Protein AF-Q8G9R7-F1 (afdb_monomer)

Mean predicted aligned error: 8.22 Å

InterPro domains:
  IPR003842 Vacuolating cytotoxin, beta-helical domain [PF02691] (1-135)
  IPR003842 Vacuolating cytotoxin, beta-helical domain [PR01656] (8-35)
  IPR003842 Vacuolating cytotoxin, beta-helical domain [PR01656] (46-62)
  IPR003842 Vacuolating cytotoxin, beta-helical domain [PR01656] (88-113)
  IPR003842 Vacuolating cytotoxin, beta-helical domain [PR01656] (138-158)
  IPR003842 Vacuolating cytotoxin, beta-helical domain [PR01656] (170-185)

Foldseek 3Di:
DDDDAADEAEDADAAEAEDDQQDEAADAANYEYEYAYQEYYYNHEYEAHEDPDPPVLADEGEYEYEDLNHNHEYEAQHYEYYDSHQYEYEYADHQHYAHNEYEYELNYEYEYEAAAAVGDDDPPPPDPDDDDDDDDDDDPPPDPPDDDDDDDDHHPSGDYHYNYYHYDYPPDDDVVGGDYYYHYD

Solvent-accessible surface area (backbone atoms only — not comparable to full-atom values): 10292 Å² total; per-residue (Å²): 130,88,78,88,68,66,47,78,46,76,51,75,40,88,60,54,50,74,48,52,68,84,41,73,50,77,30,33,53,46,27,33,42,37,38,32,20,38,27,38,39,37,46,13,46,36,34,32,7,38,66,82,52,94,89,50,41,86,49,66,13,38,18,37,41,34,29,64,58,25,77,41,47,37,36,36,43,27,38,36,30,26,42,79,21,44,6,44,28,36,32,40,34,22,48,36,33,38,34,39,38,36,38,31,20,37,44,8,35,38,38,41,40,48,31,36,71,91,47,77,81,74,90,71,77,78,72,78,85,76,88,74,92,78,92,79,80,84,85,77,79,76,71,75,86,78,82,77,84,69,96,63,64,40,18,92,83,47,44,79,47,72,76,38,80,48,74,46,74,91,78,82,83,56,92,90,56,75,60,54,45,79,46,69,83

Organism: Helicobacter pylori (NCBI:txid210)

pLDDT: mean 86.05, std 19.81, range [32.06, 98.75]

Structure (mmCIF, N/CA/C/O backbone):
data_AF-Q8G9R7-F1
#
_entry.id   AF-Q8G9R7-F1
#
loop_
_atom_site.group_PDB
_atom_site.id
_atom_si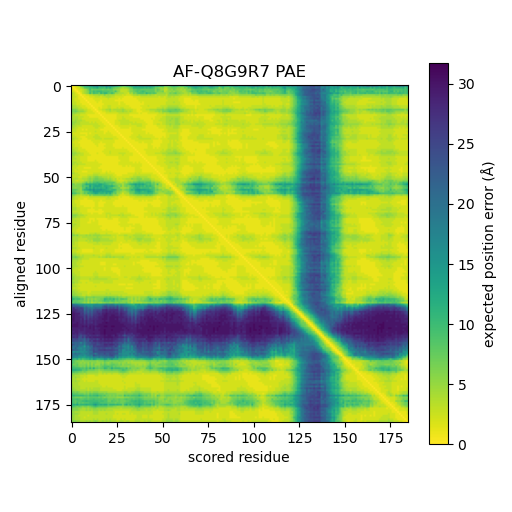te.type_symbol
_atom_site.label_atom_id
_atom_site.label_alt_id
_atom_site.label_comp_id
_atom_site.label_asym_id
_atom_site.label_entity_id
_atom_site.label_seq_id
_atom_site.pdbx_PDB_ins_code
_atom_site.Cartn_x
_atom_site.Cartn_y
_atom_site.Cartn_z
_atom_site.occupancy
_atom_site.B_iso_or_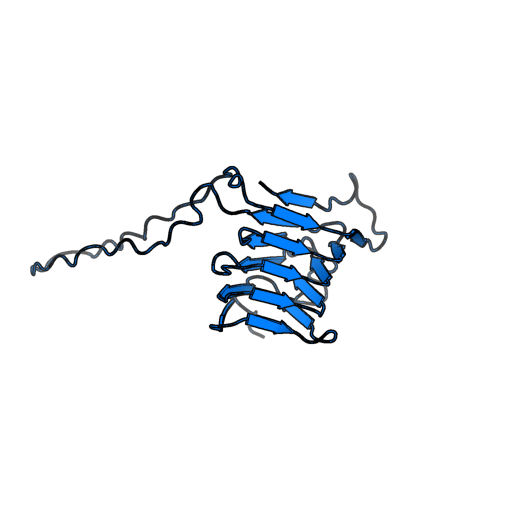equiv
_atom_site.auth_seq_id
_atom_site.auth_comp_id
_atom_site.auth_asym_id
_atom_site.auth_atom_id
_atom_site.pdbx_PDB_model_num
ATOM 1 N N . GLY A 1 1 ? 1.850 19.396 -23.086 1.00 78.75 1 GLY A N 1
ATOM 2 C CA . GLY A 1 1 ? 0.838 19.799 -22.085 1.00 78.75 1 GLY A CA 1
ATOM 3 C C . GLY A 1 1 ? 1.490 20.017 -20.730 1.00 78.75 1 GLY A C 1
ATOM 4 O O . GLY A 1 1 ? 2.654 19.656 -20.580 1.00 78.75 1 GLY A O 1
ATOM 5 N N . ARG A 1 2 ? 0.766 20.602 -19.762 1.00 81.44 2 ARG A N 1
ATOM 6 C CA . ARG A 1 2 ? 1.240 20.736 -18.369 1.00 81.44 2 ARG A CA 1
ATOM 7 C C . ARG A 1 2 ? 1.401 19.346 -17.741 1.00 81.44 2 ARG A C 1
ATOM 9 O O . ARG A 1 2 ? 0.593 18.463 -18.015 1.00 81.44 2 ARG A O 1
ATOM 16 N N . LYS A 1 3 ? 2.457 19.151 -16.951 1.00 84.19 3 LYS A N 1
ATOM 17 C CA . LYS A 1 3 ? 2.689 17.915 -16.191 1.00 84.19 3 LYS A CA 1
ATOM 18 C C . LYS A 1 3 ? 1.819 17.922 -14.934 1.00 84.19 3 LYS A C 1
ATOM 20 O O . LYS A 1 3 ? 1.529 18.995 -14.408 1.00 84.19 3 LYS A O 1
ATOM 25 N N . ALA A 1 4 ? 1.385 16.747 -14.489 1.00 84.19 4 ALA A N 1
ATOM 26 C CA . ALA A 1 4 ? 0.649 16.627 -13.235 1.00 84.19 4 ALA A CA 1
ATOM 27 C C . ALA A 1 4 ? 1.560 16.935 -12.035 1.00 84.19 4 ALA A C 1
ATOM 29 O O . ALA A 1 4 ? 2.758 16.656 -12.077 1.00 84.19 4 ALA A O 1
ATOM 30 N N . SER A 1 5 ? 0.974 17.510 -10.989 1.00 89.06 5 SER A N 1
ATOM 31 C CA . SER A 1 5 ? 1.605 17.757 -9.691 1.00 89.06 5 SER A CA 1
ATOM 32 C C . SER A 1 5 ? 1.131 16.736 -8.653 1.00 89.06 5 SER A C 1
ATOM 34 O O . SER A 1 5 ? 0.274 15.900 -8.943 1.00 89.06 5 SER A O 1
ATOM 36 N N . SER A 1 6 ? 1.652 16.837 -7.430 1.00 93.00 6 SER A N 1
ATOM 37 C CA . SER A 1 6 ? 1.191 16.039 -6.294 1.00 93.00 6 SER A CA 1
ATOM 38 C C . SER A 1 6 ? -0.294 16.255 -5.983 1.00 93.00 6 SER A C 1
ATOM 40 O O . SER A 1 6 ? -0.877 17.299 -6.294 1.00 93.00 6 SER A O 1
ATOM 42 N N . THR A 1 7 ? -0.906 15.247 -5.359 1.00 95.31 7 THR A N 1
ATOM 43 C CA . THR A 1 7 ? -2.306 15.274 -4.928 1.00 95.31 7 THR A CA 1
ATOM 44 C C . THR A 1 7 ? -2.485 14.535 -3.609 1.00 95.31 7 THR A C 1
ATOM 46 O O . THR A 1 7 ? -1.798 13.550 -3.333 1.00 95.31 7 THR A O 1
ATOM 49 N N . VAL A 1 8 ? -3.432 14.999 -2.797 1.00 97.75 8 VAL A N 1
ATOM 50 C CA . VAL A 1 8 ? -3.817 14.360 -1.539 1.00 97.75 8 VAL A CA 1
ATOM 51 C C . VAL A 1 8 ? -5.320 14.122 -1.571 1.00 97.75 8 VAL A C 1
ATOM 53 O O . VAL A 1 8 ? -6.100 15.071 -1.623 1.00 97.75 8 VAL A O 1
ATOM 56 N N . LEU A 1 9 ? -5.726 12.855 -1.521 1.00 98.06 9 LEU A N 1
ATOM 57 C CA . LEU A 1 9 ? -7.119 12.446 -1.378 1.00 98.06 9 LEU A CA 1
ATOM 58 C C . LEU A 1 9 ? -7.343 11.918 0.036 1.00 98.06 9 LEU A C 1
ATOM 60 O O . LEU A 1 9 ? -6.600 11.060 0.506 1.00 98.06 9 LEU A O 1
ATOM 64 N N . THR A 1 10 ? -8.392 12.395 0.697 1.00 98.00 10 THR A N 1
ATOM 65 C CA . THR A 1 10 ? -8.801 11.901 2.014 1.00 98.00 10 THR A CA 1
ATOM 66 C C . THR A 1 10 ? -10.195 11.306 1.914 1.00 98.00 10 THR A C 1
ATOM 68 O O . THR A 1 10 ? -11.136 11.999 1.535 1.00 98.00 10 THR A O 1
ATOM 71 N N . LEU A 1 11 ? -10.322 10.029 2.270 1.00 97.94 11 LEU A N 1
ATOM 72 C CA . LEU A 1 11 ? -11.599 9.341 2.412 1.00 97.94 11 LEU A CA 1
ATOM 73 C C . LEU A 1 11 ? -11.865 9.111 3.897 1.00 97.94 11 LEU A C 1
ATOM 75 O O . LEU A 1 11 ? -11.079 8.456 4.587 1.00 97.94 11 LEU A O 1
ATOM 79 N N . GLN A 1 12 ? -12.977 9.658 4.377 1.00 97.88 12 GLN A N 1
ATOM 80 C CA . GLN A 1 12 ? -13.402 9.527 5.762 1.00 97.88 12 GLN A CA 1
ATOM 81 C C . GLN A 1 12 ? -14.808 8.939 5.819 1.00 97.88 12 GLN A C 1
ATOM 83 O O . GLN A 1 12 ? -15.732 9.460 5.197 1.00 97.88 12 GLN A O 1
ATOM 88 N N . ALA A 1 13 ? -14.959 7.860 6.577 1.00 97.19 13 ALA A N 1
ATOM 89 C CA . ALA A 1 13 ? -16.230 7.190 6.807 1.00 97.19 13 ALA A CA 1
ATOM 90 C C . ALA A 1 13 ? -16.337 6.797 8.282 1.00 97.19 13 ALA A C 1
ATOM 92 O O . ALA A 1 13 ? -15.335 6.475 8.911 1.00 97.19 13 ALA A O 1
ATOM 93 N N . SER A 1 14 ? -17.544 6.808 8.844 1.00 94.50 14 SER A N 1
ATOM 94 C CA . SER A 1 14 ? -17.766 6.416 10.241 1.00 94.50 14 SER A CA 1
ATOM 95 C C . SER A 1 14 ? -17.727 4.905 10.454 1.00 94.50 14 SER A C 1
ATOM 97 O O . SER A 1 14 ? -17.402 4.466 11.548 1.00 94.50 14 SER A O 1
ATOM 99 N N . GLU A 1 15 ? -18.058 4.112 9.433 1.00 95.81 15 GLU A N 1
ATOM 100 C CA . GLU A 1 15 ? -18.143 2.651 9.532 1.00 95.81 15 GLU A CA 1
ATOM 101 C C . GLU A 1 15 ? -16.931 1.976 8.890 1.00 95.81 15 GLU A C 1
ATOM 103 O O . GLU A 1 15 ? -16.030 1.505 9.581 1.00 95.81 15 GLU A O 1
ATOM 108 N N . GLY A 1 16 ? -16.856 1.955 7.563 1.00 97.56 16 GLY A N 1
ATOM 109 C CA . GLY A 1 16 ? -15.745 1.324 6.867 1.00 97.56 16 GLY A CA 1
ATOM 110 C C . GLY A 1 16 ? -15.625 1.764 5.420 1.00 97.56 16 GLY A C 1
ATOM 111 O O . GLY A 1 16 ? -16.573 2.268 4.819 1.00 97.56 16 GLY A O 1
ATOM 112 N N . ILE A 1 17 ? -14.436 1.563 4.864 1.00 98.62 17 ILE A N 1
ATOM 113 C CA . ILE A 1 17 ? -14.124 1.825 3.461 1.00 98.62 17 ILE A CA 1
ATOM 114 C C . ILE A 1 17 ? -13.863 0.480 2.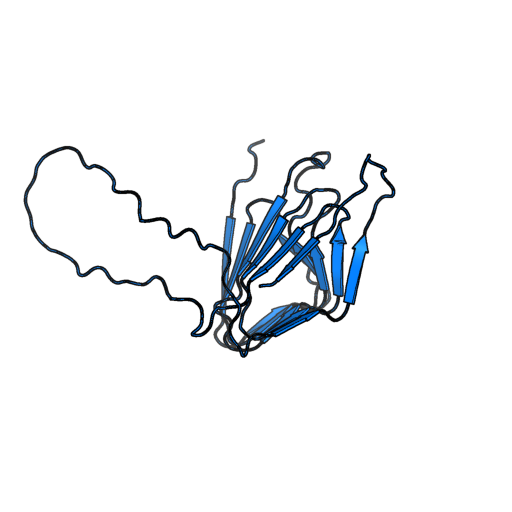794 1.00 98.62 17 ILE A C 1
ATOM 116 O O . ILE A 1 17 ? -12.927 -0.237 3.147 1.00 98.62 17 ILE A O 1
ATOM 120 N N . THR A 1 18 ? -14.702 0.130 1.826 1.00 98.44 18 THR A N 1
ATOM 121 C CA . THR A 1 18 ? -14.668 -1.159 1.129 1.00 98.44 18 THR A CA 1
ATOM 122 C C . THR A 1 18 ? -14.623 -0.955 -0.381 1.00 98.44 18 THR A C 1
ATOM 124 O O . THR A 1 18 ? -15.155 0.031 -0.891 1.00 98.44 18 THR A O 1
ATOM 127 N N . SER A 1 19 ? -13.981 -1.875 -1.102 1.00 98.44 19 SER A N 1
ATOM 128 C CA . SER A 1 19 ? -13.999 -1.898 -2.567 1.00 98.44 19 SER A CA 1
ATOM 129 C C . SER A 1 19 ? -14.527 -3.223 -3.114 1.00 98.44 19 SER A C 1
ATOM 131 O O . SER A 1 19 ? -14.488 -4.261 -2.451 1.00 98.44 19 SER A O 1
ATOM 133 N N . SER A 1 20 ? -15.038 -3.195 -4.345 1.00 98.38 20 SER A N 1
ATOM 134 C CA . SER A 1 20 ? -15.377 -4.408 -5.089 1.00 98.38 20 SER A CA 1
ATOM 135 C C . SER A 1 20 ? -14.110 -5.136 -5.552 1.00 98.38 20 SER A C 1
ATOM 137 O O . SER A 1 20 ? -13.038 -4.547 -5.671 1.00 98.38 20 SER A O 1
ATOM 139 N N . LYS A 1 21 ? -14.226 -6.433 -5.865 1.00 97.50 21 LYS A N 1
ATOM 140 C CA . LYS A 1 21 ? -13.088 -7.254 -6.331 1.00 97.50 21 LYS A CA 1
ATOM 141 C C . LYS A 1 21 ? -12.466 -6.771 -7.647 1.00 97.50 21 LYS A C 1
ATOM 143 O O . LYS A 1 21 ? -11.310 -7.064 -7.910 1.00 97.50 21 LYS A O 1
ATOM 148 N N . ASN A 1 22 ? -13.238 -6.080 -8.481 1.00 96.81 22 ASN A N 1
ATOM 149 C CA . ASN A 1 22 ? -12.802 -5.546 -9.772 1.00 96.81 22 ASN A CA 1
ATOM 150 C C . ASN A 1 22 ? -12.382 -4.069 -9.708 1.00 96.81 22 ASN A C 1
ATOM 152 O O . ASN A 1 22 ? -12.063 -3.496 -10.745 1.00 96.81 22 ASN A O 1
ATOM 156 N N . ALA A 1 23 ? -12.427 -3.439 -8.530 1.00 97.88 23 ALA A N 1
ATOM 157 C CA . ALA A 1 23 ? -11.942 -2.077 -8.379 1.00 97.88 23 ALA A CA 1
ATOM 158 C C . ALA A 1 23 ? -10.416 -2.044 -8.533 1.00 97.88 23 ALA A C 1
ATOM 160 O O . ALA A 1 23 ? -9.714 -2.908 -8.010 1.00 97.88 23 ALA A O 1
ATOM 161 N N . GLU A 1 24 ? -9.898 -1.021 -9.202 1.00 98.25 24 GLU A N 1
ATOM 162 C CA . GLU A 1 24 ? -8.469 -0.730 -9.215 1.00 98.25 24 GLU A CA 1
ATOM 163 C C . GLU A 1 24 ? -8.247 0.664 -8.636 1.00 98.25 24 GLU A C 1
ATOM 165 O O . GLU A 1 24 ? -8.845 1.641 -9.088 1.00 98.25 24 GLU A O 1
ATOM 170 N N . ILE A 1 25 ? -7.387 0.755 -7.626 1.00 98.44 25 ILE A N 1
ATOM 171 C CA . ILE A 1 25 ? -6.963 2.023 -7.034 1.00 98.44 25 ILE A CA 1
ATOM 172 C C . ILE A 1 25 ? -5.508 2.231 -7.434 1.00 98.44 25 ILE A C 1
ATOM 174 O O . ILE A 1 25 ? -4.631 1.572 -6.892 1.00 98.44 25 ILE A O 1
ATOM 178 N N . SER A 1 26 ? -5.250 3.132 -8.381 1.00 97.75 26 SER A N 1
ATOM 179 C CA . SER A 1 26 ? -3.895 3.433 -8.860 1.00 97.75 26 SER A CA 1
ATOM 180 C C . SER A 1 26 ? -3.400 4.776 -8.326 1.00 97.75 26 SER A C 1
ATOM 182 O O . SER A 1 26 ? -3.954 5.824 -8.657 1.00 97.75 26 SER A O 1
ATOM 184 N N . LEU A 1 27 ? -2.329 4.749 -7.535 1.00 97.50 27 LEU A N 1
ATOM 185 C CA . LEU A 1 27 ? -1.586 5.926 -7.103 1.00 97.50 27 LEU A CA 1
ATOM 186 C C . LEU A 1 27 ? -0.373 6.119 -8.019 1.00 97.50 27 LEU A C 1
ATOM 188 O O . LEU A 1 27 ? 0.470 5.230 -8.165 1.00 97.50 27 LEU A O 1
ATOM 192 N N . TYR A 1 28 ? -0.292 7.303 -8.617 1.00 95.56 28 TYR A N 1
ATOM 193 C CA . TYR A 1 28 ? 0.841 7.748 -9.427 1.00 95.56 28 TYR A CA 1
ATOM 194 C C . TYR A 1 28 ? 1.821 8.569 -8.585 1.00 95.56 28 TYR A C 1
ATOM 196 O O . TYR A 1 28 ? 1.615 8.771 -7.387 1.00 95.56 28 TYR A O 1
ATOM 204 N N . ASP A 1 29 ? 2.879 9.056 -9.230 1.00 94.56 29 ASP A N 1
ATOM 205 C CA . ASP A 1 29 ? 3.871 9.907 -8.586 1.00 94.56 29 ASP A CA 1
ATOM 206 C C . ASP A 1 29 ? 3.236 11.133 -7.906 1.00 94.56 29 ASP A C 1
ATOM 208 O O . ASP A 1 29 ? 2.399 11.831 -8.483 1.00 94.56 29 ASP A O 1
ATOM 212 N N . GLY A 1 30 ? 3.617 11.361 -6.649 1.00 93.75 30 GLY A N 1
ATOM 213 C CA . GLY A 1 30 ? 3.127 12.456 -5.817 1.00 93.75 30 GLY A CA 1
ATOM 214 C C . GLY A 1 30 ? 1.720 12.260 -5.241 1.00 93.75 30 GLY A C 1
ATOM 215 O O . GLY A 1 30 ? 1.195 13.197 -4.634 1.00 93.75 30 GLY A O 1
ATOM 216 N N . ALA A 1 31 ? 1.090 11.092 -5.415 1.00 96.62 31 ALA A N 1
ATOM 217 C CA . ALA A 1 31 ? -0.238 10.818 -4.871 1.00 96.62 31 ALA A CA 1
ATOM 218 C C . ALA A 1 31 ? -0.180 10.319 -3.418 1.00 96.62 31 ALA A C 1
ATOM 220 O O . ALA A 1 31 ? 0.564 9.396 -3.081 1.00 96.62 31 ALA A O 1
ATOM 221 N N . THR A 1 32 ? -1.027 10.894 -2.563 1.00 98.31 32 THR A N 1
ATOM 222 C CA . THR A 1 32 ? -1.275 10.422 -1.194 1.00 98.31 32 THR A CA 1
ATOM 223 C C . THR A 1 32 ? -2.755 10.099 -1.005 1.00 98.31 32 THR A C 1
ATOM 225 O O . THR A 1 32 ? -3.611 10.916 -1.345 1.00 98.31 32 THR A O 1
ATOM 228 N N . LEU A 1 33 ? -3.056 8.934 -0.429 1.00 98.50 33 LEU A N 1
ATOM 229 C CA . LEU A 1 33 ? -4.403 8.503 -0.052 1.00 98.50 33 LEU A CA 1
ATOM 230 C C . LEU A 1 33 ? -4.492 8.346 1.469 1.00 98.50 33 LEU A C 1
ATOM 232 O O . LEU A 1 33 ? -3.916 7.418 2.029 1.00 98.50 33 LEU A O 1
ATOM 236 N N . ASN A 1 34 ? -5.239 9.224 2.132 1.00 98.44 34 ASN A N 1
ATOM 237 C CA . ASN A 1 34 ? -5.544 9.113 3.555 1.00 98.44 34 ASN A CA 1
ATOM 238 C C . ASN A 1 34 ? -6.881 8.392 3.746 1.00 98.44 34 ASN A C 1
ATOM 240 O O . ASN A 1 34 ? -7.891 8.794 3.166 1.00 98.44 34 ASN A O 1
ATOM 244 N N . LEU A 1 35 ? -6.898 7.370 4.595 1.00 98.12 35 LEU A N 1
ATOM 245 C CA . LEU A 1 35 ? -8.084 6.603 4.956 1.00 98.12 35 LEU A CA 1
ATOM 246 C C . LEU A 1 35 ? -8.343 6.754 6.458 1.00 98.12 35 LEU A C 1
ATOM 248 O O . LEU A 1 35 ? -7.468 6.482 7.280 1.00 98.12 35 LEU A O 1
ATOM 252 N N . ALA A 1 36 ? -9.553 7.182 6.810 1.00 97.50 36 ALA A N 1
ATOM 253 C CA . ALA A 1 36 ? -10.000 7.325 8.192 1.00 97.50 36 ALA A CA 1
ATOM 254 C C . ALA A 1 36 ? -11.376 6.669 8.355 1.00 97.50 36 ALA A C 1
ATOM 256 O O . ALA A 1 36 ? -12.361 7.140 7.790 1.00 97.50 36 ALA A O 1
ATOM 257 N N . SER A 1 37 ? -11.435 5.549 9.075 1.00 97.94 37 SER A N 1
ATOM 258 C CA . SER A 1 37 ? -12.674 4.795 9.329 1.00 97.94 37 SER A CA 1
ATOM 259 C C . SER A 1 37 ? -12.459 3.720 10.393 1.00 97.94 37 SER A C 1
ATOM 261 O O . SER A 1 37 ? -11.330 3.534 10.843 1.00 97.94 37 SER A O 1
ATOM 263 N N . ASN A 1 38 ? -13.498 2.972 10.781 1.00 97.81 38 ASN A N 1
ATOM 264 C CA . ASN A 1 38 ? -13.284 1.851 11.703 1.00 97.81 38 ASN A CA 1
ATOM 265 C C . ASN A 1 38 ? -12.627 0.653 11.020 1.00 97.81 38 ASN A C 1
ATOM 267 O O . ASN A 1 38 ? -11.966 -0.135 11.683 1.00 97.81 38 ASN A O 1
ATOM 271 N N . SER A 1 39 ? -12.792 0.486 9.709 1.00 97.94 39 SER A N 1
ATOM 272 C CA . SER A 1 39 ? -12.177 -0.623 8.980 1.00 97.94 39 SER A CA 1
ATOM 273 C C . SER A 1 39 ? -11.951 -0.290 7.514 1.00 97.94 39 SER A C 1
ATOM 275 O O . SER A 1 39 ? -12.745 0.409 6.885 1.00 97.94 39 SER A O 1
ATOM 277 N N . VAL A 1 40 ? -10.879 -0.836 6.947 1.00 98.75 40 VAL A N 1
ATOM 278 C CA . VAL A 1 40 ? -10.586 -0.735 5.516 1.00 98.75 40 VAL A CA 1
ATOM 279 C C . VAL A 1 40 ? -10.488 -2.136 4.933 1.00 98.75 40 VAL A C 1
ATOM 281 O O . VAL A 1 40 ? -9.739 -2.972 5.434 1.00 98.75 40 VAL A O 1
ATOM 284 N N . LYS A 1 41 ? -11.226 -2.396 3.853 1.00 98.69 41 LYS A N 1
ATOM 285 C CA . LYS A 1 41 ? -11.202 -3.671 3.132 1.00 98.69 41 LYS A CA 1
ATOM 286 C C . LYS A 1 41 ? -11.196 -3.447 1.625 1.00 98.69 41 LYS A C 1
ATOM 288 O O . LYS A 1 41 ? -12.241 -3.342 0.987 1.00 98.69 41 LYS A O 1
ATOM 293 N N . LEU A 1 42 ? -10.003 -3.383 1.047 1.00 98.69 42 LEU A N 1
ATOM 294 C CA . LEU A 1 42 ? -9.817 -3.170 -0.383 1.00 98.69 42 LEU A CA 1
ATOM 295 C C . LEU A 1 42 ? -9.679 -4.526 -1.077 1.00 98.69 42 LEU A C 1
ATOM 297 O O . LEU A 1 42 ? -8.648 -5.187 -0.978 1.00 98.69 42 LEU A O 1
ATOM 301 N N . MET A 1 43 ? -10.756 -4.963 -1.733 1.00 98.62 43 MET A N 1
ATOM 302 C CA . MET A 1 43 ? -10.861 -6.291 -2.347 1.00 98.62 43 MET A CA 1
ATOM 303 C C . MET A 1 43 ? -10.236 -6.372 -3.738 1.00 98.62 43 MET A C 1
ATOM 305 O O . MET A 1 43 ? -9.856 -7.458 -4.174 1.00 98.62 43 MET A O 1
ATOM 309 N N . GLY A 1 44 ? -10.193 -5.249 -4.446 1.00 98.38 44 GLY A N 1
ATOM 310 C CA . GLY A 1 44 ? -9.550 -5.132 -5.748 1.00 98.38 44 GLY A CA 1
ATOM 311 C C . GLY A 1 44 ? -8.045 -4.874 -5.659 1.00 98.38 44 GLY A C 1
ATOM 312 O O . GLY A 1 44 ? -7.465 -4.949 -4.574 1.00 98.38 44 GLY A O 1
ATOM 313 N N . ASN A 1 45 ? -7.418 -4.572 -6.798 1.00 98.56 45 ASN A N 1
ATOM 314 C CA . ASN A 1 45 ? -5.988 -4.275 -6.832 1.00 98.56 45 ASN A CA 1
ATOM 315 C C . ASN A 1 45 ? -5.721 -2.835 -6.382 1.00 98.56 45 ASN A C 1
ATOM 317 O O . ASN A 1 45 ? -6.350 -1.885 -6.858 1.00 98.56 45 ASN A O 1
ATOM 321 N N . VAL A 1 46 ? -4.761 -2.672 -5.481 1.00 98.75 46 VAL A N 1
ATOM 322 C CA . VAL A 1 46 ? -4.209 -1.374 -5.107 1.00 98.75 46 VAL A CA 1
ATOM 323 C C . VAL A 1 46 ? -2.824 -1.266 -5.721 1.00 98.75 46 VAL A C 1
ATOM 325 O O . VAL A 1 46 ? -1.930 -2.026 -5.371 1.00 98.75 46 VAL A O 1
ATOM 328 N N . TRP A 1 47 ? -2.639 -0.318 -6.630 1.00 98.56 47 TRP A N 1
ATOM 329 C CA . TRP A 1 47 ? -1.377 -0.079 -7.313 1.00 98.56 47 TRP A CA 1
ATOM 330 C C . TRP A 1 47 ? -0.705 1.173 -6.767 1.00 98.56 47 TRP A C 1
ATOM 332 O O . TRP A 1 47 ? -1.252 2.271 -6.853 1.00 98.56 47 TRP A O 1
ATOM 342 N N . MET A 1 48 ? 0.505 1.028 -6.242 1.00 98.31 48 MET A N 1
ATOM 343 C CA . MET A 1 48 ? 1.318 2.129 -5.738 1.00 98.31 48 MET A CA 1
ATOM 344 C C . MET A 1 48 ? 2.508 2.394 -6.660 1.00 98.31 48 MET A C 1
ATOM 346 O O . MET A 1 48 ? 3.271 1.488 -6.988 1.00 98.31 48 MET A O 1
ATOM 350 N N . GLY A 1 49 ? 2.673 3.646 -7.081 1.00 95.44 49 GLY A N 1
ATOM 351 C CA . GLY A 1 49 ? 3.801 4.085 -7.900 1.00 95.44 49 GLY A CA 1
ATOM 352 C C . GLY A 1 49 ? 3.722 3.634 -9.360 1.00 95.44 49 GLY A C 1
ATOM 353 O O . GLY A 1 49 ? 4.731 3.240 -9.946 1.00 95.44 49 GLY A O 1
ATOM 354 N N . ARG A 1 50 ? 2.519 3.652 -9.948 1.00 94.31 50 ARG A N 1
ATOM 355 C CA . ARG A 1 50 ? 2.302 3.238 -11.342 1.00 94.31 50 ARG A CA 1
ATOM 356 C C . ARG A 1 50 ? 3.004 4.176 -12.332 1.00 94.31 50 ARG A C 1
ATOM 358 O O . ARG A 1 50 ? 3.134 5.377 -12.080 1.00 94.31 50 ARG A O 1
ATOM 365 N N . LEU A 1 51 ? 3.425 3.649 -13.483 1.00 92.19 51 LEU A N 1
ATOM 366 C CA . LEU A 1 51 ? 4.074 4.431 -14.532 1.00 92.19 51 LEU A CA 1
ATOM 367 C C . LEU A 1 51 ? 3.125 5.505 -15.076 1.00 92.19 51 LEU A C 1
ATOM 369 O O . LEU A 1 51 ? 2.104 5.209 -15.692 1.00 92.19 51 LEU A O 1
ATOM 373 N N . GLN A 1 52 ? 3.474 6.772 -14.860 1.00 88.94 52 GLN A N 1
ATOM 374 C CA . GLN A 1 52 ? 2.614 7.896 -15.234 1.00 88.94 52 GLN A CA 1
ATOM 375 C C . GLN A 1 52 ? 2.710 8.270 -16.717 1.00 88.94 52 GLN A C 1
ATOM 377 O O . GLN A 1 52 ? 1.724 8.688 -17.322 1.00 88.94 52 GLN A O 1
ATOM 382 N N . TYR A 1 53 ? 3.901 8.146 -17.303 1.00 87.19 53 TYR A N 1
ATOM 383 C CA . TYR A 1 53 ? 4.157 8.503 -18.694 1.00 87.19 53 TYR A CA 1
ATOM 384 C C . TYR A 1 53 ? 4.897 7.371 -19.394 1.00 87.19 53 TYR A C 1
ATOM 386 O O . TYR A 1 53 ? 5.874 6.833 -18.871 1.00 87.19 53 TYR A O 1
ATOM 394 N N . VAL A 1 54 ? 4.460 7.054 -20.611 1.00 85.06 54 VAL A N 1
ATOM 395 C CA . VAL A 1 54 ? 5.134 6.084 -21.478 1.00 85.06 54 VAL A CA 1
ATOM 396 C C . VAL A 1 54 ? 6.599 6.493 -21.662 1.00 85.06 54 VAL A C 1
ATOM 398 O O . VAL A 1 54 ? 6.891 7.655 -21.945 1.00 85.06 54 VAL A O 1
ATOM 401 N N . GLY A 1 55 ? 7.520 5.546 -21.473 1.00 82.38 55 GLY A N 1
ATOM 402 C CA . GLY A 1 55 ? 8.962 5.770 -21.621 1.00 82.38 55 GLY A CA 1
ATOM 403 C C . GLY A 1 55 ? 9.669 6.377 -20.403 1.00 82.38 55 GLY A C 1
ATOM 404 O O . GLY A 1 55 ? 10.894 6.463 -20.407 1.00 82.38 55 GLY A O 1
ATOM 405 N N . ALA A 1 56 ? 8.952 6.763 -19.340 1.00 82.56 56 ALA A N 1
ATOM 406 C CA . ALA A 1 56 ? 9.541 7.360 -18.135 1.00 82.56 56 ALA A CA 1
ATOM 407 C C . ALA A 1 56 ? 10.006 6.318 -17.093 1.00 82.56 56 ALA A C 1
ATOM 409 O O . ALA A 1 56 ? 9.878 6.535 -15.892 1.00 82.56 56 ALA A O 1
ATOM 410 N N . TYR A 1 57 ? 10.562 5.190 -17.542 1.00 81.25 57 TYR A N 1
ATOM 411 C CA . TYR A 1 57 ? 10.947 4.043 -16.701 1.00 81.25 57 TYR A CA 1
ATOM 412 C C . TYR A 1 57 ? 12.011 4.368 -15.638 1.00 81.25 57 TYR A C 1
ATOM 414 O O . TYR A 1 57 ? 12.114 3.705 -14.611 1.00 81.25 57 TYR A O 1
ATOM 422 N N . LEU A 1 58 ? 12.807 5.414 -15.873 1.00 76.38 58 LEU A N 1
ATOM 423 C CA . LEU A 1 58 ? 13.856 5.859 -14.953 1.00 76.38 58 LEU A CA 1
ATOM 424 C C . LEU A 1 58 ? 13.353 6.823 -13.873 1.00 76.38 58 LEU A C 1
ATOM 426 O O . LEU A 1 58 ? 14.099 7.125 -12.944 1.00 76.38 58 LEU A O 1
ATOM 430 N N . ALA A 1 59 ? 12.123 7.331 -13.989 1.00 76.19 59 ALA A N 1
ATOM 431 C CA . ALA A 1 59 ? 11.575 8.237 -12.993 1.00 76.19 59 ALA A CA 1
ATOM 432 C C . ALA A 1 59 ? 11.144 7.436 -11.751 1.00 76.19 59 ALA A C 1
ATOM 434 O O . ALA A 1 59 ? 10.296 6.542 -11.875 1.00 76.19 59 ALA A O 1
ATOM 435 N N . PRO A 1 60 ? 11.697 7.722 -10.558 1.00 75.44 60 PRO A N 1
ATOM 436 C CA . PRO A 1 60 ? 11.139 7.176 -9.332 1.00 75.44 60 PRO A CA 1
ATOM 437 C C . PRO A 1 60 ? 9.715 7.713 -9.167 1.00 75.44 60 PRO A C 1
ATOM 439 O O . PRO A 1 60 ? 9.446 8.876 -9.458 1.00 75.44 60 PRO A O 1
ATOM 442 N N . SER A 1 61 ? 8.801 6.847 -8.736 1.00 90.25 61 SER A N 1
ATOM 443 C CA . SER A 1 61 ? 7.413 7.215 -8.467 1.00 90.25 61 SER A CA 1
ATOM 444 C C . SER A 1 61 ? 7.135 7.049 -6.984 1.00 90.25 61 SER A C 1
ATOM 446 O O . SER A 1 61 ? 7.237 5.938 -6.457 1.00 90.25 61 SER A O 1
ATOM 448 N N . TYR A 1 62 ? 6.807 8.151 -6.317 1.00 94.50 62 TYR A N 1
ATOM 449 C CA . TYR A 1 62 ? 6.511 8.165 -4.892 1.00 94.50 62 TYR A CA 1
ATOM 450 C C . TYR A 1 62 ? 5.008 8.159 -4.666 1.00 94.50 62 TYR A C 1
ATOM 452 O O . TYR A 1 62 ? 4.277 8.952 -5.259 1.00 94.50 62 TYR A O 1
ATOM 460 N N . SER A 1 63 ? 4.537 7.280 -3.787 1.00 97.00 63 SER A N 1
ATOM 461 C CA . SER A 1 63 ? 3.127 7.248 -3.404 1.00 97.00 63 SER A CA 1
ATOM 462 C C . SER A 1 63 ? 2.961 6.822 -1.958 1.00 97.00 63 SER A C 1
ATOM 464 O O . SER A 1 63 ? 3.735 6.009 -1.448 1.00 97.00 63 SER A O 1
ATOM 466 N N . THR A 1 64 ? 1.931 7.363 -1.314 1.00 98.38 64 THR A N 1
ATOM 467 C CA . THR A 1 64 ? 1.674 7.116 0.104 1.00 98.38 64 THR A CA 1
ATOM 468 C C . THR A 1 64 ? 0.233 6.691 0.318 1.00 98.38 64 THR A C 1
ATOM 470 O O . THR A 1 64 ? -0.693 7.378 -0.111 1.00 98.38 64 THR A O 1
ATOM 473 N N . ILE A 1 65 ? 0.029 5.592 1.038 1.00 98.69 65 ILE A N 1
ATOM 474 C CA . ILE A 1 65 ? -1.266 5.273 1.638 1.00 98.69 65 ILE A CA 1
ATOM 475 C C . ILE A 1 65 ? -1.132 5.456 3.143 1.00 98.69 65 ILE A C 1
ATOM 477 O O . ILE A 1 65 ? -0.282 4.854 3.792 1.00 98.69 65 ILE A O 1
ATOM 481 N N . ASN A 1 66 ? -1.976 6.306 3.706 1.00 98.25 66 ASN A N 1
ATOM 482 C CA . ASN A 1 66 ? -1.994 6.589 5.125 1.00 98.25 66 ASN A CA 1
ATOM 483 C C . ASN A 1 66 ? -3.275 6.036 5.743 1.00 98.25 66 ASN A C 1
ATOM 485 O O . ASN A 1 66 ? -4.372 6.525 5.484 1.00 98.25 66 ASN A O 1
ATOM 489 N N . THR A 1 67 ? -3.112 5.017 6.574 1.00 97.94 67 THR A N 1
ATOM 490 C CA . THR A 1 67 ? -4.180 4.356 7.328 1.00 97.94 67 THR A CA 1
ATOM 491 C C . THR A 1 67 ? -4.052 4.584 8.830 1.00 97.94 67 THR A C 1
ATOM 493 O O . THR A 1 67 ? -4.723 3.914 9.606 1.00 97.94 67 THR A O 1
ATOM 496 N N . SER A 1 68 ? -3.237 5.552 9.264 1.00 95.38 68 SER A N 1
ATOM 497 C CA . SER A 1 68 ? -2.985 5.822 10.688 1.00 95.38 68 SER A CA 1
ATOM 498 C C . SER A 1 68 ? -4.240 6.163 11.492 1.00 95.38 68 SER A C 1
ATOM 500 O O . SER A 1 68 ? -4.261 6.007 12.708 1.00 95.38 68 SER A O 1
ATOM 502 N N . LYS A 1 69 ? -5.295 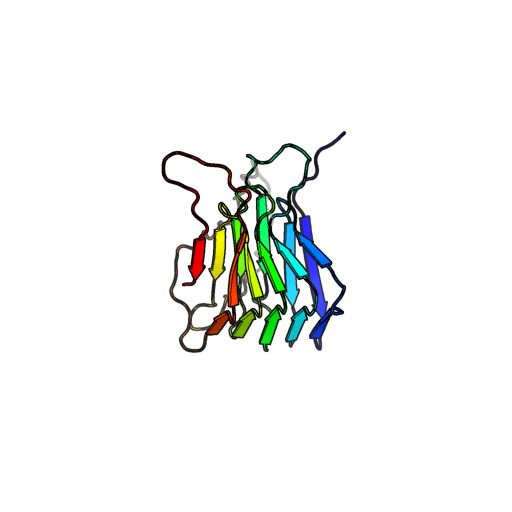6.630 10.813 1.00 95.94 69 LYS A N 1
ATOM 503 C CA . LYS A 1 69 ? -6.600 6.959 11.399 1.00 95.94 69 LYS A CA 1
ATOM 504 C C . LYS A 1 69 ? -7.627 5.830 11.267 1.00 95.94 69 LYS A C 1
ATOM 506 O O . LYS A 1 69 ? -8.815 6.070 11.480 1.00 95.94 69 LYS A O 1
ATOM 511 N N . VAL A 1 70 ? -7.204 4.627 10.881 1.00 96.62 70 VAL A N 1
ATOM 512 C CA . VAL A 1 70 ? -8.056 3.436 10.904 1.00 96.62 70 VAL A CA 1
ATOM 513 C C . VAL A 1 70 ? -7.961 2.804 12.284 1.00 96.62 70 VAL A C 1
ATOM 515 O O . VAL A 1 70 ? -6.874 2.444 12.725 1.00 96.62 70 VAL A O 1
ATOM 518 N N . THR A 1 71 ? -9.091 2.712 12.983 1.00 95.06 71 THR A N 1
ATOM 519 C CA . THR A 1 71 ? -9.116 2.256 14.384 1.00 95.06 71 THR A CA 1
ATOM 520 C C . THR A 1 71 ? -9.186 0.737 14.520 1.00 95.06 71 THR A C 1
ATOM 522 O O . THR A 1 71 ? -8.684 0.186 15.497 1.00 95.06 71 THR A O 1
ATOM 525 N N . GLY A 1 72 ? -9.805 0.057 13.555 1.00 95.19 72 GLY A N 1
ATOM 526 C CA . GLY A 1 72 ? -9.832 -1.398 13.457 1.00 95.19 72 GLY A CA 1
ATOM 527 C C . GLY A 1 72 ? -8.778 -1.920 12.489 1.00 95.19 72 GLY A C 1
ATOM 528 O O . GLY A 1 72 ? -7.613 -1.537 12.547 1.00 95.19 72 GLY A O 1
ATOM 529 N N . GLU A 1 73 ? -9.181 -2.835 11.611 1.00 96.56 73 GLU A N 1
ATOM 530 C CA . GLU A 1 73 ? -8.253 -3.538 10.726 1.00 96.56 73 GLU A CA 1
ATOM 531 C C . GLU A 1 73 ? -8.206 -2.944 9.321 1.00 96.56 73 GLU A C 1
ATOM 533 O O . GLU A 1 73 ? -9.218 -2.517 8.751 1.00 96.56 73 GLU A O 1
ATOM 538 N N . VAL A 1 74 ? -7.014 -3.004 8.736 1.00 98.62 74 VAL A N 1
ATOM 539 C CA . VAL A 1 74 ? -6.765 -2.700 7.332 1.00 98.62 74 VAL A CA 1
ATOM 540 C C . VAL A 1 74 ? -6.493 -4.003 6.595 1.00 98.62 74 VAL A C 1
ATOM 542 O O . VAL A 1 74 ? -5.610 -4.768 6.972 1.00 98.62 74 VAL A O 1
ATOM 545 N N . ASN A 1 75 ? -7.247 -4.247 5.529 1.00 98.75 75 ASN A N 1
ATOM 546 C CA . ASN A 1 75 ? -7.150 -5.443 4.708 1.00 98.75 75 ASN A CA 1
ATOM 547 C C . ASN A 1 75 ? -6.988 -5.052 3.235 1.00 98.75 75 ASN A C 1
ATOM 549 O O . ASN A 1 75 ? -7.935 -4.582 2.601 1.00 98.75 75 ASN A O 1
ATOM 553 N N . PHE A 1 76 ? -5.800 -5.285 2.686 1.00 98.75 76 PHE A N 1
ATOM 554 C CA . PHE A 1 76 ? -5.535 -5.240 1.253 1.00 98.75 76 PHE A CA 1
ATOM 555 C C . PHE A 1 76 ? -5.605 -6.659 0.700 1.00 98.75 76 PHE A C 1
ATOM 557 O O . PHE A 1 76 ? -4.837 -7.524 1.111 1.00 98.75 76 PHE A O 1
ATOM 564 N N . ASN A 1 77 ? -6.506 -6.923 -0.241 1.00 98.69 77 ASN A N 1
ATOM 565 C CA . ASN A 1 77 ? -6.559 -8.229 -0.893 1.00 98.69 77 ASN A CA 1
ATOM 566 C C . ASN A 1 77 ? -5.369 -8.418 -1.848 1.00 98.69 77 ASN A C 1
ATOM 568 O O . ASN A 1 77 ? -4.715 -9.462 -1.833 1.00 98.69 77 ASN A O 1
ATOM 572 N N . HIS A 1 78 ? -5.062 -7.389 -2.641 1.00 98.75 78 HIS A N 1
ATOM 573 C CA . HIS A 1 78 ? -3.952 -7.384 -3.590 1.00 98.75 78 HIS A CA 1
ATOM 574 C C . HIS A 1 78 ? -3.308 -5.996 -3.631 1.00 98.75 78 HIS A C 1
ATOM 576 O O . HIS A 1 78 ? -3.996 -4.994 -3.828 1.00 98.75 78 HIS A O 1
ATOM 582 N N . LEU A 1 79 ? -1.999 -5.950 -3.403 1.00 98.69 79 LEU A N 1
ATOM 583 C CA . LEU A 1 79 ? -1.168 -4.757 -3.464 1.00 98.69 79 LEU A CA 1
ATOM 584 C C . LEU A 1 79 ? -0.074 -4.962 -4.518 1.00 98.69 79 LEU A C 1
ATOM 586 O O . LEU A 1 79 ? 0.703 -5.909 -4.432 1.00 98.69 79 LEU A O 1
ATOM 590 N N . SER A 1 80 ? -0.000 -4.071 -5.499 1.00 98.62 80 SER A N 1
ATOM 591 C CA . SER A 1 80 ? 1.073 -4.004 -6.491 1.00 98.62 80 SER A CA 1
ATOM 592 C C . SER A 1 80 ? 1.910 -2.748 -6.265 1.00 98.62 80 SER A C 1
ATOM 594 O O . SER A 1 80 ? 1.359 -1.663 -6.075 1.00 98.62 80 SER A O 1
ATOM 596 N N . VAL A 1 81 ? 3.237 -2.866 -6.304 1.00 98.31 81 VAL A N 1
ATOM 597 C CA . VAL A 1 81 ? 4.148 -1.723 -6.152 1.00 98.31 81 VAL A CA 1
ATOM 598 C C . VAL A 1 81 ? 5.113 -1.646 -7.325 1.00 98.31 81 VAL A C 1
ATOM 600 O O . VAL A 1 81 ? 5.898 -2.562 -7.568 1.00 98.31 81 VAL A O 1
ATOM 603 N N . GLY A 1 82 ? 5.092 -0.501 -8.002 1.00 96.38 82 GLY A N 1
ATOM 604 C CA . GLY A 1 82 ? 5.884 -0.233 -9.194 1.00 96.38 82 GLY A CA 1
ATOM 605 C C . GLY A 1 82 ? 5.296 -0.832 -10.465 1.00 96.38 82 GLY A C 1
ATOM 606 O O . GLY A 1 82 ? 4.485 -1.754 -10.445 1.00 96.38 82 GLY A O 1
ATOM 607 N N . ASP A 1 83 ? 5.686 -0.244 -11.586 1.00 93.88 83 ASP A N 1
ATOM 608 C CA . ASP A 1 83 ? 5.299 -0.653 -12.933 1.00 93.88 83 ASP A CA 1
ATOM 609 C C . ASP A 1 83 ? 6.408 -0.210 -13.888 1.00 93.88 83 ASP A C 1
ATOM 611 O O . ASP A 1 83 ? 6.479 0.957 -14.270 1.00 93.88 83 ASP A O 1
ATOM 615 N N . HIS A 1 84 ? 7.344 -1.111 -14.198 1.00 92.94 84 HIS A N 1
ATOM 616 C CA . HIS A 1 84 ? 8.504 -0.812 -15.049 1.00 92.94 84 HIS A CA 1
ATOM 617 C C . HIS A 1 84 ? 9.360 0.381 -14.572 1.00 92.94 84 HIS A C 1
ATOM 619 O O . HIS A 1 84 ? 10.096 0.975 -15.356 1.00 92.94 84 HIS A O 1
ATOM 625 N N . ASN A 1 85 ? 9.278 0.751 -13.292 1.00 91.62 85 ASN A N 1
ATOM 626 C CA . ASN A 1 85 ? 9.950 1.918 -12.723 1.00 91.62 85 ASN A CA 1
ATOM 627 C C . ASN A 1 85 ? 10.527 1.638 -11.326 1.00 91.62 85 ASN A C 1
ATOM 629 O O . ASN A 1 85 ? 10.244 0.627 -10.680 1.00 91.62 85 ASN A O 1
ATOM 633 N N . ALA A 1 86 ? 11.362 2.548 -10.830 1.00 92.12 86 ALA A N 1
ATOM 634 C CA . ALA A 1 86 ? 11.945 2.461 -9.490 1.00 92.12 86 ALA A CA 1
ATOM 635 C C . ALA A 1 86 ? 11.011 3.062 -8.421 1.00 92.12 86 ALA A C 1
ATOM 637 O O . ALA A 1 86 ? 11.412 3.954 -7.673 1.00 92.12 86 ALA A O 1
ATOM 638 N N . ALA A 1 87 ? 9.747 2.626 -8.386 1.00 95.50 87 ALA A N 1
ATOM 639 C CA . ALA A 1 87 ? 8.755 3.144 -7.445 1.00 95.50 87 ALA A CA 1
ATOM 640 C C . ALA A 1 87 ? 9.197 2.985 -5.985 1.00 95.50 87 ALA A C 1
ATOM 642 O O . ALA A 1 87 ? 9.774 1.967 -5.611 1.00 95.50 87 ALA A O 1
ATOM 643 N N . GLN A 1 88 ? 8.899 3.989 -5.164 1.00 96.50 88 GLN A N 1
ATOM 644 C CA . GLN A 1 88 ? 9.127 3.984 -3.722 1.00 96.50 88 GLN A CA 1
ATOM 645 C C . GLN A 1 88 ? 7.804 4.315 -3.035 1.00 96.50 88 GLN A C 1
ATOM 647 O O . GLN A 1 88 ? 7.366 5.465 -2.987 1.00 96.50 88 GLN A O 1
ATOM 652 N N . ALA A 1 89 ? 7.136 3.277 -2.552 1.00 97.31 89 ALA A N 1
ATOM 653 C CA . ALA A 1 89 ? 5.838 3.369 -1.909 1.00 97.31 89 ALA A CA 1
ATOM 654 C C . ALA A 1 89 ? 5.973 3.389 -0.384 1.00 97.31 89 ALA A C 1
ATOM 656 O O . ALA A 1 89 ? 6.827 2.710 0.187 1.00 97.31 89 ALA A O 1
ATOM 657 N N . GLY A 1 90 ? 5.095 4.141 0.275 1.00 97.88 90 GLY A N 1
ATOM 658 C CA . GLY A 1 90 ? 4.989 4.195 1.729 1.00 97.88 90 GLY A CA 1
ATOM 659 C C . GLY A 1 90 ? 3.585 3.851 2.215 1.00 97.88 90 GLY A C 1
ATOM 660 O O . GLY A 1 90 ? 2.606 4.427 1.743 1.00 97.88 90 GLY A O 1
ATOM 661 N N . ILE A 1 91 ? 3.474 2.956 3.192 1.00 98.19 91 ILE A N 1
ATOM 662 C CA . ILE A 1 91 ? 2.238 2.742 3.944 1.00 98.19 91 ILE A CA 1
ATOM 663 C C . ILE A 1 91 ? 2.473 3.197 5.377 1.00 98.19 91 ILE A C 1
ATOM 665 O O . ILE A 1 91 ? 3.266 2.599 6.095 1.00 98.19 91 ILE A O 1
ATOM 669 N N . ILE A 1 92 ? 1.766 4.243 5.799 1.00 97.12 92 ILE A N 1
ATOM 670 C CA . ILE A 1 92 ? 1.659 4.588 7.220 1.00 97.12 92 ILE A CA 1
ATOM 671 C C . ILE A 1 92 ? 0.504 3.744 7.759 1.00 97.12 92 ILE A C 1
ATOM 673 O O . ILE A 1 92 ? -0.665 3.977 7.429 1.00 97.12 92 ILE A O 1
ATOM 677 N N . ALA A 1 93 ? 0.850 2.682 8.473 1.00 96.00 93 ALA A N 1
ATOM 678 C CA . ALA A 1 93 ? -0.057 1.603 8.815 1.00 96.00 93 ALA A CA 1
ATOM 679 C C . ALA A 1 93 ? -0.888 1.933 10.061 1.00 96.00 93 ALA A C 1
ATOM 681 O O . ALA A 1 93 ? -0.481 2.716 10.913 1.00 96.00 93 ALA A O 1
ATOM 682 N N . SER A 1 94 ? -2.058 1.313 10.185 1.00 94.25 94 SER A N 1
ATOM 683 C CA . SER A 1 94 ? -2.728 1.190 11.485 1.00 94.25 94 SER A CA 1
ATOM 684 C C . SER A 1 94 ? -2.095 0.056 12.300 1.00 94.25 94 SER A C 1
ATOM 686 O O . SER A 1 94 ? -1.238 -0.675 11.799 1.00 94.25 94 SER A O 1
ATOM 688 N N . ASN A 1 95 ? -2.561 -0.145 13.536 1.00 93.31 95 ASN A N 1
ATOM 689 C CA . ASN A 1 95 ? -2.067 -1.212 14.411 1.00 93.31 95 ASN A CA 1
ATOM 690 C C . ASN A 1 95 ? -2.150 -2.607 13.768 1.00 93.31 95 ASN A C 1
ATOM 692 O O . ASN A 1 95 ? -1.326 -3.462 14.075 1.00 93.31 95 ASN A O 1
ATOM 696 N N . LYS A 1 96 ? -3.137 -2.861 12.898 1.00 96.69 96 LYS A N 1
ATOM 697 C CA . LYS A 1 96 ? -3.364 -4.181 12.295 1.00 96.69 96 LYS A CA 1
ATOM 698 C C . LYS A 1 96 ? -3.554 -4.068 10.794 1.00 96.69 96 LYS A C 1
ATOM 700 O O . LYS A 1 96 ? -4.625 -3.690 10.316 1.00 96.69 96 LYS A O 1
ATOM 705 N N . THR A 1 97 ? -2.519 -4.449 10.056 1.00 98.00 97 THR A N 1
ATOM 706 C CA . THR A 1 97 ? -2.524 -4.424 8.594 1.00 98.00 97 THR A CA 1
ATOM 707 C C . THR A 1 97 ? -2.322 -5.823 8.035 1.00 98.00 97 THR A C 1
ATOM 709 O O . THR A 1 97 ? -1.361 -6.510 8.365 1.00 98.00 97 THR A O 1
ATOM 712 N N . HIS A 1 98 ? -3.225 -6.231 7.153 1.00 98.69 98 HIS A N 1
ATOM 713 C CA . HIS A 1 98 ? -3.199 -7.504 6.451 1.00 98.69 98 HIS A CA 1
ATOM 714 C C . HIS A 1 98 ? -3.109 -7.251 4.950 1.00 98.69 98 HIS A C 1
ATOM 716 O O . HIS A 1 98 ? -3.896 -6.487 4.388 1.00 98.69 98 HIS A O 1
ATOM 722 N N . ILE A 1 99 ? -2.163 -7.909 4.293 1.00 98.75 99 ILE A N 1
ATOM 723 C CA . ILE A 1 99 ? -1.944 -7.854 2.852 1.00 98.75 99 ILE A CA 1
ATOM 724 C C . ILE A 1 99 ? -1.991 -9.287 2.332 1.00 98.75 99 ILE A C 1
ATOM 726 O O . ILE A 1 99 ? -1.174 -10.121 2.715 1.00 98.75 99 ILE A O 1
ATOM 730 N N . GLY A 1 100 ? -2.965 -9.574 1.470 1.00 98.75 100 GLY A N 1
ATOM 731 C CA . GLY A 1 100 ? -3.138 -10.864 0.809 1.00 98.75 100 GLY A CA 1
ATOM 732 C C . GLY A 1 100 ? -1.950 -11.182 -0.089 1.00 98.75 100 GLY A C 1
ATOM 733 O O . GLY A 1 100 ? -1.015 -11.867 0.317 1.00 98.75 100 GLY A O 1
ATOM 734 N N . THR A 1 101 ? -1.988 -10.680 -1.321 1.00 98.75 101 THR A N 1
ATOM 735 C CA . THR A 1 101 ? -0.853 -10.773 -2.249 1.00 98.75 101 THR A CA 1
ATOM 736 C C . THR A 1 101 ? -0.164 -9.423 -2.380 1.00 98.75 101 THR A C 1
ATOM 738 O O . THR A 1 101 ? -0.826 -8.423 -2.652 1.00 98.75 101 THR A O 1
ATOM 741 N N . LEU A 1 102 ? 1.155 -9.406 -2.203 1.00 98.75 102 LEU A N 1
ATOM 742 C CA . LEU A 1 102 ? 2.036 -8.282 -2.488 1.00 98.75 102 LEU A CA 1
ATOM 743 C C . LEU A 1 102 ? 2.908 -8.616 -3.701 1.00 98.75 102 LEU A C 1
ATOM 745 O O . LEU A 1 102 ? 3.753 -9.506 -3.619 1.00 98.75 102 LEU A O 1
ATOM 749 N N . ASP A 1 103 ? 2.732 -7.875 -4.790 1.00 98.62 103 ASP A N 1
ATOM 750 C CA . ASP A 1 103 ? 3.565 -7.962 -5.988 1.00 98.62 103 ASP A CA 1
ATOM 751 C C . ASP A 1 103 ? 4.487 -6.742 -6.068 1.00 98.62 103 ASP A C 1
ATOM 753 O O . ASP A 1 103 ? 4.027 -5.612 -6.236 1.00 98.62 103 ASP A O 1
ATOM 757 N N . LEU A 1 104 ? 5.798 -6.959 -5.962 1.00 98.31 104 LEU A N 1
ATOM 758 C CA . LEU A 1 104 ? 6.797 -5.907 -6.145 1.00 98.31 104 LEU A CA 1
ATOM 759 C C . LEU A 1 104 ? 7.379 -5.957 -7.555 1.00 98.31 104 LEU A C 1
ATOM 761 O O . LEU A 1 104 ? 7.739 -7.021 -8.052 1.00 98.31 104 LEU A O 1
ATOM 765 N N . TRP A 1 105 ? 7.561 -4.805 -8.189 1.00 97.62 105 TRP A N 1
ATOM 766 C CA . TRP A 1 105 ? 8.440 -4.715 -9.349 1.00 97.62 105 TRP A CA 1
ATOM 767 C C . TRP A 1 105 ? 9.903 -4.938 -8.942 1.00 97.62 105 TRP A C 1
ATOM 769 O O . TRP A 1 105 ? 10.312 -4.583 -7.837 1.00 97.62 105 TRP A O 1
ATOM 779 N N . GLN A 1 106 ? 10.722 -5.476 -9.846 1.00 95.75 106 GLN A N 1
ATOM 780 C CA . GLN A 1 106 ? 12.126 -5.817 -9.590 1.00 95.75 106 GLN A CA 1
ATOM 781 C C . GLN A 1 106 ? 12.972 -4.669 -9.008 1.00 95.75 106 GLN A C 1
ATOM 783 O O . GLN A 1 106 ? 13.951 -4.925 -8.312 1.00 95.75 106 GLN A O 1
ATOM 788 N N . SER A 1 107 ? 12.604 -3.407 -9.260 1.00 94.25 107 SER A N 1
ATOM 789 C CA . SER A 1 107 ? 13.258 -2.206 -8.712 1.00 94.25 107 SER A CA 1
ATOM 790 C C . SER A 1 107 ? 12.404 -1.404 -7.726 1.00 94.25 107 SER A C 1
ATOM 792 O O . SER A 1 107 ? 12.762 -0.268 -7.412 1.00 94.25 107 SER A O 1
ATOM 794 N N . ALA A 1 108 ? 11.267 -1.940 -7.282 1.00 96.00 108 ALA A N 1
ATOM 795 C CA . ALA A 1 108 ? 10.361 -1.243 -6.381 1.00 96.00 108 ALA A CA 1
ATOM 796 C C . ALA A 1 108 ? 10.760 -1.395 -4.909 1.00 96.00 108 ALA A C 1
ATOM 798 O O . ALA A 1 108 ? 11.209 -2.453 -4.462 1.00 96.00 108 ALA A O 1
ATOM 799 N N . GLY A 1 109 ? 10.537 -0.328 -4.148 1.00 97.25 109 GLY A N 1
ATOM 800 C CA . GLY A 1 109 ? 10.601 -0.312 -2.695 1.00 97.25 109 GLY A CA 1
ATOM 801 C C . GLY A 1 109 ? 9.221 -0.094 -2.081 1.00 97.25 109 GLY A C 1
ATOM 802 O O . GLY A 1 109 ? 8.465 0.757 -2.547 1.00 97.25 109 GLY A O 1
ATOM 803 N N . LEU A 1 110 ? 8.911 -0.830 -1.016 1.00 98.12 110 LEU A N 1
ATOM 804 C CA . LEU A 1 110 ? 7.774 -0.581 -0.136 1.00 98.12 110 LEU A CA 1
ATOM 805 C C . LEU A 1 110 ? 8.274 -0.400 1.299 1.00 98.12 110 LEU A C 1
ATOM 807 O O . LEU A 1 110 ? 8.972 -1.264 1.826 1.00 98.12 110 LEU A O 1
ATOM 811 N N . ASN A 1 111 ? 7.898 0.704 1.936 1.00 97.81 111 ASN A N 1
ATOM 812 C CA . ASN A 1 111 ? 8.139 0.945 3.353 1.00 97.81 111 ASN A CA 1
ATOM 813 C C . ASN A 1 111 ? 6.808 0.954 4.108 1.00 97.81 111 ASN A C 1
ATOM 815 O O . ASN A 1 111 ? 5.964 1.812 3.851 1.00 97.81 111 ASN A O 1
ATOM 819 N N . ILE A 1 112 ? 6.615 0.012 5.024 1.00 97.06 112 ILE A N 1
ATOM 820 C CA . ILE A 1 112 ? 5.441 -0.054 5.894 1.00 97.06 112 ILE A CA 1
ATOM 821 C C . ILE A 1 112 ? 5.872 0.427 7.273 1.00 97.06 112 ILE A C 1
ATOM 823 O O . ILE A 1 112 ? 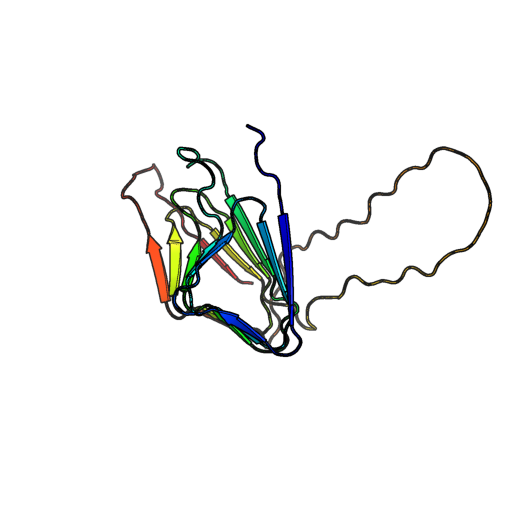6.755 -0.154 7.888 1.00 97.06 112 ILE A O 1
ATOM 827 N N . ILE A 1 113 ? 5.269 1.506 7.749 1.00 95.50 113 ILE A N 1
ATOM 828 C CA . ILE A 1 113 ? 5.577 2.089 9.050 1.00 95.50 113 ILE A CA 1
ATOM 829 C C . ILE A 1 113 ? 4.422 1.743 9.976 1.00 95.50 113 ILE A C 1
ATOM 831 O O . ILE A 1 113 ? 3.330 2.281 9.806 1.00 95.50 113 ILE A O 1
ATOM 835 N N . ALA A 1 114 ? 4.660 0.858 10.935 1.00 93.56 114 ALA A N 1
ATOM 836 C CA . ALA A 1 114 ? 3.752 0.588 12.038 1.00 93.56 114 ALA A CA 1
ATOM 837 C C . ALA A 1 114 ? 3.771 1.745 13.058 1.00 93.56 114 ALA A C 1
ATOM 839 O O . ALA A 1 114 ? 4.783 2.448 13.174 1.00 93.56 114 ALA A O 1
ATOM 840 N N . PRO A 1 115 ? 2.670 1.976 13.795 1.00 92.31 115 PRO A N 1
ATOM 841 C CA . PRO A 1 115 ? 2.619 3.017 14.817 1.00 92.31 115 PRO A CA 1
ATOM 842 C C . PRO A 1 115 ? 3.608 2.747 15.957 1.00 92.31 115 PRO A C 1
ATOM 844 O O . PRO A 1 115 ? 3.849 1.585 16.279 1.00 92.31 115 PRO A O 1
ATOM 847 N N . PRO A 1 116 ? 4.155 3.790 16.604 1.00 91.25 116 PRO A N 1
ATOM 848 C CA . PRO A 1 116 ? 4.955 3.622 17.813 1.00 91.25 116 PRO A CA 1
ATOM 849 C C . PRO A 1 116 ? 4.080 3.192 19.001 1.00 91.25 116 PRO A C 1
ATOM 851 O O . PRO A 1 116 ? 2.846 3.245 18.950 1.00 91.25 116 PRO A O 1
ATOM 854 N N . GLU A 1 117 ? 4.722 2.813 20.106 1.00 86.38 117 GLU A N 1
ATOM 855 C CA . GLU A 1 117 ? 4.030 2.608 21.382 1.00 86.38 117 GLU A CA 1
ATOM 856 C C . GLU A 1 117 ? 3.274 3.893 21.780 1.00 86.38 117 GLU A C 1
ATOM 858 O O . GLU A 1 117 ? 3.866 4.968 21.853 1.00 86.38 117 GLU A O 1
ATOM 863 N N . GLY A 1 118 ? 1.962 3.791 22.014 1.00 83.25 118 GLY A N 1
ATOM 864 C CA . GLY A 1 118 ? 1.090 4.946 22.284 1.00 83.25 118 GLY A CA 1
ATOM 865 C C . 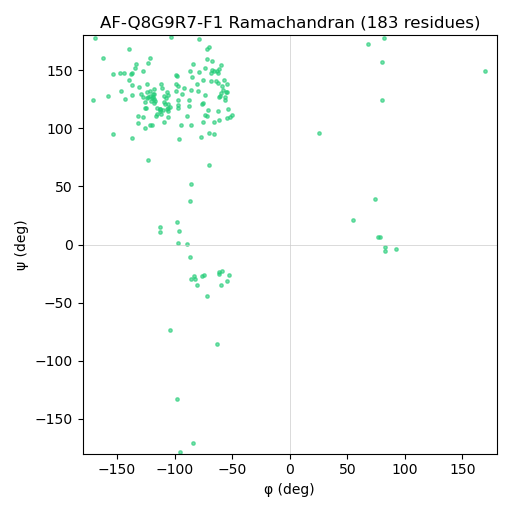GLY A 1 118 ? 0.397 5.550 21.053 1.00 83.25 118 GLY A C 1
ATOM 866 O O . GLY A 1 118 ? -0.456 6.422 21.212 1.00 83.25 118 GLY A O 1
ATOM 867 N N . GLY A 1 119 ? 0.682 5.048 19.846 1.00 83.94 119 GLY A N 1
ATOM 868 C CA . GLY A 1 119 ? 0.057 5.493 18.597 1.00 83.94 119 GLY A CA 1
ATOM 869 C C . GLY A 1 119 ? 0.686 6.759 18.006 1.00 83.94 119 GLY A C 1
ATOM 870 O O . GLY A 1 119 ? 1.613 7.344 18.560 1.00 83.94 119 GLY A O 1
ATOM 871 N N . TYR A 1 120 ? 0.197 7.189 16.841 1.00 84.44 120 TY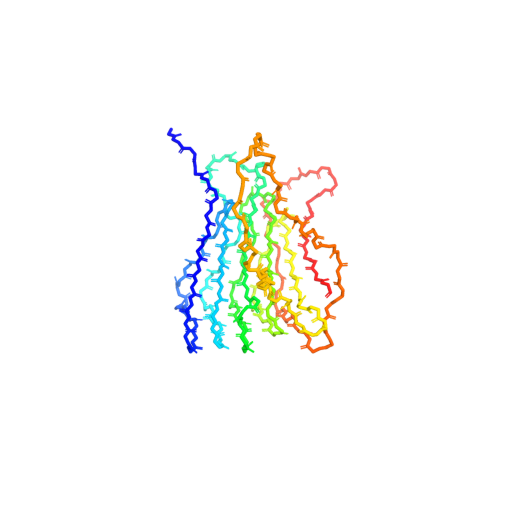R A N 1
ATOM 872 C CA . TYR A 1 120 ? 0.679 8.424 16.216 1.00 84.44 120 TYR A CA 1
ATOM 873 C C . TYR A 1 120 ? 0.158 9.651 16.966 1.00 84.44 120 TYR A C 1
ATOM 875 O O . TYR A 1 120 ? -1.051 9.804 17.149 1.00 84.44 120 TYR A O 1
ATOM 883 N N . GLU A 1 121 ? 1.051 10.566 17.339 1.00 70.56 121 GLU A N 1
ATOM 884 C CA . GLU A 1 121 ? 0.643 11.837 17.935 1.00 70.56 121 GLU A CA 1
ATOM 885 C C . GLU A 1 121 ? -0.220 12.645 16.951 1.00 70.56 121 GLU A C 1
ATOM 887 O O . GLU A 1 121 ? 0.181 12.922 15.813 1.00 70.56 121 GLU A O 1
ATOM 892 N N . SER A 1 122 ? -1.408 13.085 17.381 1.00 56.66 122 SER A N 1
ATOM 893 C CA . SER A 1 122 ? -2.153 14.078 16.611 1.00 56.66 122 SER A CA 1
ATOM 894 C C . SER A 1 122 ? -1.433 15.418 16.727 1.00 56.66 122 SER A C 1
ATOM 896 O O . SER A 1 122 ? -1.373 16.003 17.810 1.00 56.66 122 SER A O 1
ATOM 898 N N . LYS A 1 123 ? -0.921 15.949 15.613 1.00 52.81 123 LYS A N 1
ATOM 899 C CA . LYS A 1 123 ? -0.447 17.337 15.536 1.00 52.81 123 LYS A CA 1
ATOM 900 C C . LYS A 1 123 ? -1.627 18.321 15.590 1.00 52.81 123 LYS A C 1
ATOM 902 O O . LYS A 1 123 ? -1.917 19.008 14.620 1.00 52.81 123 LYS A O 1
ATOM 907 N N . THR A 1 124 ? -2.287 18.404 16.735 1.00 42.94 124 THR A N 1
ATOM 908 C CA . THR A 1 124 ? -3.052 19.573 17.178 1.00 42.94 124 THR A CA 1
ATOM 909 C C . THR A 1 124 ? -2.474 19.982 18.521 1.00 42.94 124 THR A C 1
ATOM 911 O O . THR A 1 124 ? -3.052 19.753 19.576 1.00 42.94 124 THR A O 1
ATOM 914 N N . LYS A 1 125 ? -1.272 20.569 18.485 1.00 36.81 125 LYS A N 1
ATOM 915 C CA . LYS A 1 125 ? -0.909 21.539 19.514 1.00 36.81 125 LYS A CA 1
ATOM 916 C C . LYS A 1 125 ? -1.639 22.819 19.139 1.00 36.81 125 LYS A C 1
ATOM 918 O O . LYS A 1 125 ? -1.143 23.591 18.319 1.00 36.81 125 LYS A O 1
ATOM 923 N N . ASP A 1 126 ? -2.832 22.999 19.695 1.00 39.34 126 ASP A N 1
ATOM 924 C CA . ASP A 1 126 ? -3.458 24.312 19.759 1.00 39.34 126 ASP A CA 1
ATOM 925 C C . ASP A 1 126 ? -2.434 25.262 20.379 1.00 39.34 126 ASP A C 1
ATOM 927 O O . ASP A 1 126 ? -2.054 25.136 21.543 1.00 39.34 126 ASP A O 1
ATOM 931 N N . THR A 1 127 ? -1.908 26.175 19.572 1.00 35.62 127 THR A N 1
ATOM 932 C CA . THR A 1 127 ? -1.146 27.293 20.119 1.00 35.62 127 THR A CA 1
ATOM 933 C C . THR A 1 127 ? -2.193 28.243 20.697 1.00 35.62 127 THR A C 1
ATOM 935 O O . THR A 1 127 ? -3.084 28.643 19.942 1.00 35.62 127 THR A O 1
ATOM 938 N N . PRO A 1 128 ? -2.169 28.600 21.995 1.00 44.09 128 PRO A N 1
ATOM 939 C CA . PRO A 1 128 ? -3.127 29.563 22.508 1.00 44.09 128 PRO A CA 1
ATOM 940 C C . PRO A 1 128 ? -2.943 30.879 21.750 1.00 44.09 128 PRO A C 1
ATOM 942 O O . PRO A 1 128 ? -1.829 31.392 21.640 1.00 44.09 128 PRO A O 1
ATOM 945 N N . SER A 1 129 ? -4.042 31.401 21.208 1.00 43.28 129 SER A N 1
ATOM 946 C CA . SER A 1 129 ? -4.118 32.722 20.591 1.00 43.28 129 SER A CA 1
ATOM 947 C C . SER A 1 129 ? -3.533 33.769 21.541 1.00 43.28 129 SER A C 1
ATOM 949 O O . SER A 1 129 ? -4.099 34.042 22.600 1.00 43.28 129 SER A O 1
ATOM 951 N N . GLN A 1 130 ? -2.389 34.349 21.176 1.00 35.78 130 GLN A N 1
ATOM 952 C CA . GLN A 1 130 ? -1.834 35.491 21.887 1.00 35.78 130 GLN A CA 1
ATOM 953 C C . GLN A 1 130 ? -2.267 36.761 21.154 1.00 35.78 130 GLN A C 1
ATOM 955 O O . GLN A 1 130 ? -1.617 37.239 20.226 1.00 35.78 130 GLN A O 1
ATOM 960 N N . ASN A 1 131 ? -3.411 37.294 21.580 1.00 39.50 131 ASN A N 1
ATOM 961 C CA . ASN A 1 131 ? -3.766 38.687 21.356 1.00 39.50 131 ASN A CA 1
ATOM 962 C C . ASN A 1 131 ? -2.635 39.582 21.885 1.00 39.50 131 ASN A C 1
ATOM 964 O O . ASN A 1 131 ? -2.408 39.629 23.094 1.00 39.50 131 ASN A O 1
ATOM 968 N N . ASN A 1 132 ? -1.976 40.335 21.003 1.00 32.06 132 ASN A N 1
ATOM 969 C CA . ASN A 1 132 ? -1.517 41.679 21.345 1.00 32.06 132 ASN A CA 1
ATOM 970 C C . ASN A 1 132 ? -1.303 42.541 20.084 1.00 32.06 132 ASN A C 1
ATOM 972 O O . ASN A 1 132 ? -0.599 42.112 19.170 1.00 32.06 132 ASN A O 1
ATOM 976 N N . PRO A 1 133 ? -1.884 43.753 20.012 1.00 42.78 133 PRO A N 1
ATOM 977 C CA . PRO A 1 133 ? -1.725 44.645 18.872 1.00 42.78 133 PRO A CA 1
ATOM 978 C C . PRO A 1 133 ? -0.479 45.525 19.045 1.00 42.78 133 PRO A C 1
ATOM 980 O O . PRO A 1 133 ? -0.384 46.251 20.034 1.00 42.78 133 PRO A O 1
ATOM 983 N N . LYS A 1 134 ? 0.447 45.506 18.073 1.00 32.16 134 LYS A N 1
ATOM 984 C CA . LYS A 1 134 ? 1.320 46.645 17.715 1.00 32.16 134 LYS A CA 1
ATOM 985 C C . LYS A 1 134 ? 2.107 46.372 16.421 1.00 32.16 134 LYS A C 1
ATOM 987 O O . LYS A 1 134 ? 2.806 45.371 16.315 1.00 32.16 134 LYS A O 1
ATOM 992 N N . ASN A 1 135 ? 1.954 47.288 15.461 1.00 43.31 135 ASN A N 1
ATOM 993 C CA . ASN A 1 135 ? 2.743 47.428 14.232 1.00 43.31 135 ASN A CA 1
ATOM 994 C C . ASN A 1 135 ? 4.234 47.623 14.545 1.00 43.31 135 ASN A C 1
ATOM 996 O O . ASN A 1 135 ? 4.555 48.474 15.369 1.00 43.31 135 ASN A O 1
ATOM 1000 N N . ASP A 1 136 ? 5.118 46.887 13.867 1.00 42.75 136 ASP A N 1
ATOM 1001 C CA . ASP A 1 136 ? 6.042 47.416 12.846 1.00 42.75 136 ASP A CA 1
ATOM 1002 C C . ASP A 1 136 ? 7.101 46.368 12.443 1.00 42.75 136 ASP A C 1
ATOM 1004 O O . ASP A 1 136 ? 7.553 45.570 13.259 1.00 42.75 136 ASP A O 1
ATOM 1008 N N . THR A 1 137 ? 7.538 46.448 11.180 1.00 38.00 137 THR A N 1
ATOM 1009 C CA . THR A 1 137 ? 8.694 45.780 10.535 1.00 38.00 137 THR A CA 1
ATOM 1010 C C . THR A 1 137 ? 8.560 44.315 10.069 1.00 38.00 137 THR A C 1
ATOM 1012 O O . THR A 1 137 ? 8.214 43.407 10.812 1.00 38.00 137 THR A O 1
ATOM 1015 N N . GLN A 1 138 ? 8.843 44.136 8.768 1.00 39.06 138 GLN A N 1
ATOM 1016 C CA . GLN A 1 138 ? 9.282 42.930 8.046 1.00 39.06 138 GLN A CA 1
ATOM 1017 C C . GLN A 1 138 ? 8.897 41.574 8.679 1.00 39.06 138 GLN A C 1
ATOM 1019 O O . GLN A 1 138 ? 9.596 41.034 9.532 1.00 39.06 138 GLN A O 1
ATOM 1024 N N . LYS A 1 139 ? 7.787 40.987 8.208 1.00 32.69 139 LYS A N 1
ATOM 1025 C CA . LYS A 1 139 ? 7.319 39.653 8.612 1.00 32.69 139 LYS A CA 1
ATOM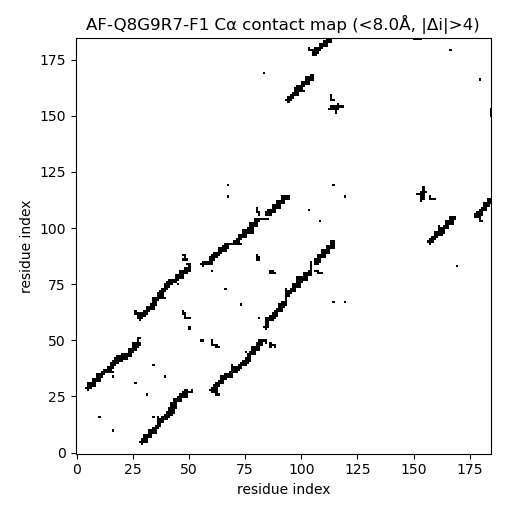 1026 C C . LYS A 1 139 ? 8.317 38.583 8.154 1.00 32.69 139 LYS A C 1
ATOM 1028 O O . LYS A 1 139 ? 8.238 38.103 7.026 1.00 32.69 139 LYS A O 1
ATOM 1033 N N . THR A 1 140 ? 9.236 38.186 9.029 1.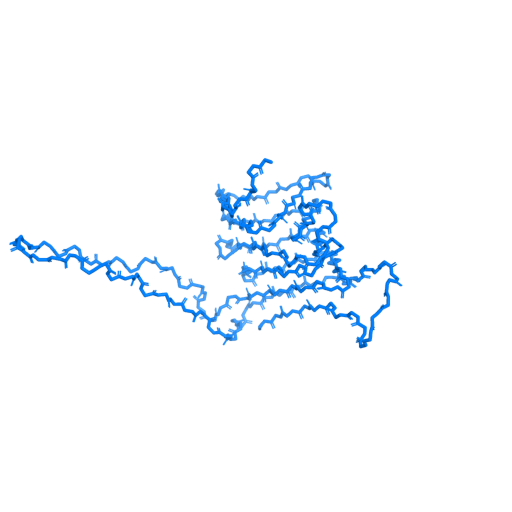00 35.84 140 THR A N 1
ATOM 1034 C CA . THR A 1 140 ? 9.966 36.924 8.882 1.00 35.84 140 THR A CA 1
ATOM 1035 C C . THR A 1 140 ? 8.948 35.800 9.037 1.00 35.84 140 THR A C 1
ATOM 1037 O O . THR A 1 140 ? 8.437 35.554 10.129 1.00 35.84 140 THR A O 1
ATOM 1040 N N . GLU A 1 141 ? 8.578 35.164 7.928 1.00 37.59 141 GLU A N 1
ATOM 1041 C CA . GLU A 1 141 ? 7.706 33.996 7.946 1.00 37.59 141 GLU A CA 1
ATOM 1042 C C . GLU A 1 141 ? 8.493 32.835 8.556 1.00 37.59 141 GLU A C 1
ATOM 1044 O O . GLU A 1 141 ? 9.324 32.201 7.906 1.00 37.59 141 GLU A O 1
ATOM 1049 N N . ILE A 1 142 ? 8.300 32.621 9.859 1.00 38.44 142 ILE A N 1
ATOM 1050 C CA . ILE A 1 142 ? 8.846 31.463 10.562 1.00 38.44 142 ILE A CA 1
ATOM 1051 C C . ILE A 1 142 ? 8.214 30.243 9.895 1.00 38.44 142 ILE A C 1
ATOM 1053 O O . ILE A 1 142 ? 7.011 30.013 10.036 1.00 38.44 142 ILE A O 1
ATOM 1057 N N . GLN A 1 143 ? 8.996 29.497 9.113 1.00 34.12 143 GLN A N 1
ATOM 1058 C CA . GLN A 1 143 ? 8.505 28.250 8.543 1.00 34.12 143 GLN A CA 1
ATOM 1059 C C . GLN A 1 143 ? 8.094 27.331 9.701 1.00 34.12 143 GLN A C 1
ATOM 1061 O O . GLN A 1 143 ? 8.817 27.262 10.702 1.00 34.12 143 GLN A O 1
ATOM 1066 N N . PRO A 1 144 ? 6.940 26.648 9.609 1.00 42.44 144 PRO A N 1
ATOM 1067 C CA . PRO A 1 144 ? 6.516 25.733 10.657 1.00 42.44 144 PRO A CA 1
ATOM 1068 C C . PRO A 1 144 ? 7.625 24.708 10.908 1.00 42.44 144 PRO A C 1
ATOM 1070 O O . PRO A 1 144 ? 8.230 24.210 9.958 1.00 42.44 144 PRO A O 1
ATOM 1073 N N . THR A 1 145 ? 7.900 24.390 12.176 1.00 39.19 145 THR A N 1
ATOM 1074 C CA . THR A 1 145 ? 8.881 23.361 12.537 1.00 39.19 145 THR A CA 1
ATOM 1075 C C . THR A 1 145 ? 8.522 22.053 11.829 1.00 39.19 145 THR A C 1
ATOM 1077 O O . THR A 1 145 ? 7.526 21.404 12.158 1.00 39.19 145 THR A O 1
ATOM 1080 N N . GLN A 1 146 ? 9.321 21.670 10.833 1.00 40.12 146 GLN A N 1
ATOM 1081 C CA . GLN A 1 146 ? 9.184 20.384 10.166 1.00 40.12 146 GLN A CA 1
ATOM 1082 C C . GLN A 1 146 ? 9.738 19.307 11.099 1.00 40.12 146 GLN A C 1
ATOM 1084 O O . GLN A 1 146 ? 10.946 19.196 11.288 1.00 40.12 146 GLN A O 1
ATOM 1089 N N . VAL A 1 147 ? 8.849 18.528 11.716 1.00 50.22 147 VAL A N 1
ATOM 1090 C CA . VAL A 1 147 ? 9.251 17.286 12.389 1.00 50.22 147 VAL A CA 1
ATOM 1091 C C . VAL A 1 147 ? 9.607 16.291 11.288 1.00 50.22 147 VAL A C 1
ATOM 1093 O O . VAL A 1 147 ? 8.728 15.897 10.521 1.00 50.22 147 VAL A O 1
ATOM 1096 N N . ILE A 1 148 ? 10.892 15.962 11.175 1.00 52.16 148 ILE A N 1
ATOM 1097 C CA . ILE A 1 148 ? 11.388 14.877 10.330 1.00 52.16 148 ILE A CA 1
ATOM 1098 C C . ILE A 1 148 ? 11.366 13.626 11.203 1.00 52.16 148 ILE A C 1
ATOM 1100 O O . ILE A 1 148 ? 12.137 13.535 12.159 1.00 52.16 148 ILE A O 1
ATOM 1104 N N . ASP A 1 149 ? 10.476 12.687 10.898 1.00 63.50 149 ASP A N 1
ATOM 1105 C CA . ASP A 1 149 ? 10.400 11.430 11.636 1.00 63.50 149 ASP A CA 1
ATOM 1106 C C . ASP A 1 149 ? 11.601 10.553 11.239 1.00 63.50 149 ASP A C 1
ATOM 1108 O O . ASP A 1 149 ? 11.726 10.110 10.096 1.00 63.50 149 ASP A O 1
ATOM 1112 N N . GLY A 1 150 ? 12.531 10.353 12.177 1.00 70.00 150 GLY A N 1
ATOM 1113 C CA . GLY A 1 150 ? 13.587 9.347 12.052 1.00 70.00 150 GLY A CA 1
ATOM 1114 C C . GLY A 1 150 ? 13.022 7.927 12.207 1.00 70.00 150 GLY A C 1
ATOM 1115 O O . GLY A 1 150 ? 11.876 7.771 12.627 1.00 70.00 150 GLY A O 1
ATOM 1116 N N . PRO A 1 151 ? 13.796 6.872 11.895 1.00 79.25 151 PRO A N 1
ATOM 1117 C CA . PRO A 1 151 ? 13.347 5.504 12.136 1.00 79.25 151 PRO A CA 1
ATOM 1118 C C . PRO A 1 151 ? 13.055 5.298 13.630 1.00 79.25 151 PRO A C 1
ATOM 1120 O O . PRO A 1 151 ? 13.878 5.631 14.483 1.00 79.25 151 PRO A O 1
ATOM 1123 N N . PHE A 1 152 ? 11.888 4.739 13.939 1.00 87.62 152 PHE A N 1
ATOM 1124 C CA . PHE A 1 152 ? 11.439 4.418 15.293 1.00 87.62 152 PHE A CA 1
ATOM 1125 C C . PHE A 1 152 ? 10.866 3.000 15.325 1.00 87.62 152 PHE A C 1
ATOM 1127 O O . PHE A 1 152 ? 10.406 2.504 14.299 1.00 87.62 152 PHE A O 1
ATOM 1134 N N . ALA A 1 153 ? 10.880 2.354 16.490 1.00 88.44 153 ALA A N 1
ATOM 1135 C CA . ALA A 1 153 ? 10.350 1.000 16.650 1.00 88.44 153 ALA A CA 1
ATOM 1136 C C . ALA A 1 153 ? 8.812 0.986 16.673 1.00 88.44 153 ALA A C 1
ATOM 1138 O O . ALA A 1 153 ? 8.197 1.862 17.288 1.00 88.44 153 ALA A O 1
ATOM 1139 N N . GLY A 1 154 ? 8.204 -0.023 16.045 1.00 88.62 154 GLY A N 1
ATOM 1140 C CA . GLY A 1 154 ? 6.768 -0.278 16.169 1.00 88.62 154 GLY A CA 1
ATOM 1141 C C . GLY A 1 154 ? 6.346 -0.582 17.615 1.00 88.62 154 GLY A C 1
ATOM 1142 O O . GLY A 1 154 ? 7.128 -1.090 18.421 1.00 88.62 154 GLY A O 1
ATOM 1143 N N . GLY A 1 155 ? 5.100 -0.250 17.957 1.00 90.25 155 GLY A N 1
ATOM 1144 C CA . GLY A 1 155 ? 4.490 -0.582 19.244 1.00 90.25 155 GLY A CA 1
ATOM 1145 C C . GLY A 1 155 ? 4.270 -2.088 19.408 1.00 90.25 155 GLY A C 1
ATOM 1146 O O . GLY A 1 155 ? 4.176 -2.828 18.425 1.00 90.25 155 GLY A O 1
ATOM 1147 N N . LYS A 1 156 ? 4.149 -2.553 20.654 1.00 87.75 156 LYS A N 1
ATOM 1148 C CA . LYS A 1 156 ? 4.100 -3.993 20.982 1.00 87.75 156 LYS A CA 1
ATOM 1149 C C . LYS A 1 156 ? 2.944 -4.744 20.322 1.00 87.75 156 LYS A C 1
ATOM 1151 O O . LYS A 1 156 ? 3.108 -5.899 19.947 1.00 87.75 156 LYS A O 1
ATOM 1156 N N . ASP A 1 157 ? 1.803 -4.079 20.164 1.00 86.62 157 ASP A N 1
ATOM 1157 C CA . ASP A 1 157 ? 0.572 -4.668 19.623 1.00 86.62 157 ASP A CA 1
ATOM 1158 C C . ASP A 1 157 ? 0.369 -4.372 18.127 1.00 86.62 157 ASP A C 1
ATOM 1160 O O . ASP A 1 157 ? -0.753 -4.441 17.613 1.00 86.62 157 ASP A O 1
ATOM 1164 N N . THR A 1 158 ? 1.444 -4.007 17.420 1.00 90.25 158 THR A N 1
ATOM 1165 C CA . THR A 1 158 ? 1.397 -3.733 15.982 1.00 90.25 158 THR A CA 1
ATOM 1166 C C . THR A 1 158 ? 1.711 -4.976 15.161 1.00 90.25 158 THR A C 1
ATOM 1168 O O . THR A 1 158 ? 2.629 -5.735 15.463 1.00 90.25 158 THR A O 1
ATOM 1171 N N . VAL A 1 159 ? 0.912 -5.214 14.120 1.00 95.06 159 VAL A N 1
ATOM 1172 C CA . VAL A 1 159 ? 1.022 -6.403 13.275 1.00 95.06 159 VAL A CA 1
ATOM 1173 C C . VAL A 1 159 ? 0.884 -6.022 11.807 1.00 95.06 159 VAL A C 1
ATOM 1175 O O . VAL A 1 159 ? -0.099 -5.398 11.396 1.00 95.06 159 VAL A O 1
ATOM 1178 N N . VAL A 1 160 ? 1.853 -6.471 11.008 1.00 96.94 160 VAL A N 1
ATOM 1179 C CA . VAL A 1 160 ? 1.822 -6.421 9.544 1.00 96.94 160 VAL A CA 1
ATOM 1180 C C . VAL A 1 160 ? 1.899 -7.849 9.014 1.00 96.94 160 VAL A C 1
ATOM 1182 O O . VAL A 1 160 ? 2.958 -8.470 8.989 1.00 96.94 160 VAL A O 1
ATOM 1185 N N . ASN A 1 161 ? 0.757 -8.375 8.589 1.00 98.19 161 ASN A N 1
ATOM 1186 C CA . ASN A 1 161 ? 0.641 -9.713 8.026 1.00 98.19 161 ASN A CA 1
ATOM 1187 C C . ASN A 1 161 ? 0.677 -9.634 6.500 1.00 98.19 161 ASN A C 1
ATOM 1189 O O . ASN A 1 161 ? -0.222 -9.056 5.895 1.00 98.19 161 ASN A O 1
ATOM 1193 N N . ILE A 1 162 ? 1.684 -10.242 5.874 1.00 98.31 162 ILE A N 1
ATOM 1194 C CA . ILE A 1 162 ? 1.779 -10.376 4.414 1.00 98.31 162 ILE A CA 1
ATOM 1195 C C . ILE A 1 162 ? 1.700 -11.860 4.081 1.00 98.31 162 ILE A C 1
ATOM 1197 O O . ILE A 1 162 ? 2.603 -12.622 4.418 1.00 98.31 162 ILE A O 1
ATOM 1201 N N . PHE A 1 163 ? 0.612 -12.280 3.440 1.00 98.50 163 PHE A N 1
ATOM 1202 C CA . PHE A 1 163 ? 0.346 -13.703 3.215 1.00 98.50 163 PHE A CA 1
ATOM 1203 C C . PHE A 1 163 ? 1.090 -14.267 2.007 1.00 98.50 163 PHE A C 1
ATOM 1205 O O . PHE A 1 163 ? 1.429 -15.450 1.983 1.00 98.50 163 PHE A O 1
ATOM 1212 N N . ARG A 1 164 ? 1.356 -13.435 0.999 1.00 98.62 164 ARG A N 1
ATOM 1213 C CA . ARG A 1 164 ? 2.137 -13.811 -0.175 1.00 98.62 164 ARG A CA 1
ATOM 1214 C C . ARG A 1 164 ? 2.942 -12.626 -0.681 1.00 98.62 164 ARG A C 1
ATOM 1216 O O . ARG A 1 164 ? 2.390 -11.550 -0.882 1.00 98.62 164 ARG A O 1
ATOM 1223 N N . LEU A 1 165 ? 4.223 -12.861 -0.942 1.00 98.25 165 LEU A N 1
ATOM 1224 C CA . LEU A 1 165 ? 5.134 -11.910 -1.566 1.00 98.25 165 LEU A CA 1
ATOM 1225 C C . LEU A 1 165 ? 5.615 -12.486 -2.899 1.00 98.25 165 LEU A C 1
ATOM 1227 O O . LEU A 1 165 ? 6.185 -13.576 -2.926 1.00 98.25 165 LEU A O 1
ATOM 1231 N N . ASN A 1 166 ? 5.400 -11.752 -3.985 1.00 98.19 166 ASN A N 1
ATOM 1232 C CA . ASN A 1 166 ? 5.955 -12.048 -5.298 1.00 98.19 166 ASN A CA 1
ATOM 1233 C C . ASN A 1 166 ? 6.806 -10.868 -5.787 1.00 98.19 166 ASN A C 1
ATOM 1235 O O . ASN A 1 166 ? 6.640 -9.725 -5.353 1.00 98.19 166 ASN A O 1
ATOM 1239 N N . THR A 1 167 ? 7.670 -11.157 -6.757 1.00 97.25 167 THR A N 1
ATOM 1240 C CA . THR A 1 167 ? 8.436 -10.145 -7.483 1.00 97.25 167 THR A CA 1
ATOM 1241 C C . THR A 1 167 ? 8.240 -10.345 -8.979 1.00 97.25 167 THR A C 1
ATOM 1243 O O . THR A 1 167 ? 8.480 -11.438 -9.492 1.00 97.25 167 THR A O 1
ATOM 1246 N N . ASN A 1 168 ? 7.843 -9.284 -9.676 1.00 96.50 168 ASN A N 1
ATOM 1247 C CA . ASN A 1 168 ? 7.702 -9.241 -11.125 1.00 96.50 168 ASN A CA 1
ATOM 1248 C C . ASN A 1 168 ? 8.962 -8.636 -11.757 1.00 96.50 168 ASN A C 1
ATOM 1250 O O . ASN A 1 168 ? 9.479 -7.621 -11.287 1.00 96.50 168 ASN A O 1
ATOM 1254 N N . ALA A 1 169 ? 9.434 -9.257 -12.835 1.00 93.69 169 ALA A N 1
ATOM 1255 C CA . ALA A 1 169 ? 10.636 -8.871 -13.565 1.00 93.69 169 ALA A CA 1
ATOM 1256 C C . ALA A 1 169 ? 10.398 -8.992 -15.078 1.00 93.69 169 ALA A C 1
ATOM 1258 O O . ALA A 1 169 ? 9.763 -9.948 -15.521 1.00 93.69 169 ALA A O 1
ATOM 1259 N N . ASP A 1 170 ? 10.926 -8.055 -15.870 1.00 91.06 170 ASP A N 1
ATOM 1260 C CA . ASP A 1 170 ? 10.846 -8.066 -17.348 1.00 91.06 170 ASP A CA 1
ATOM 1261 C C . ASP A 1 170 ? 12.010 -8.808 -18.023 1.00 91.06 170 ASP A C 1
ATOM 1263 O O . ASP A 1 170 ? 12.084 -8.875 -19.249 1.00 91.06 170 ASP A O 1
ATOM 1267 N N . GLY A 1 171 ? 12.938 -9.356 -17.237 1.00 87.75 171 GLY A N 1
ATOM 1268 C CA . GLY A 1 171 ? 14.118 -10.046 -17.752 1.00 87.75 171 GLY A CA 1
ATOM 1269 C C . GLY A 1 171 ? 15.231 -9.113 -18.233 1.00 87.75 171 GLY A C 1
ATOM 1270 O O . GLY A 1 171 ? 16.229 -9.597 -18.770 1.00 87.75 171 GLY A O 1
ATOM 1271 N N . THR A 1 172 ? 15.114 -7.796 -18.028 1.00 89.25 172 THR A N 1
ATOM 1272 C CA . THR A 1 172 ? 16.246 -6.889 -18.246 1.00 89.25 172 THR A CA 1
ATOM 1273 C C . THR A 1 172 ? 17.395 -7.229 -17.291 1.00 89.25 172 THR A C 1
ATOM 1275 O O . THR A 1 172 ? 17.200 -7.691 -16.166 1.00 89.25 172 THR A O 1
ATOM 1278 N N . ILE A 1 173 ? 18.631 -7.025 -17.749 1.00 89.50 173 ILE A N 1
ATOM 1279 C CA . ILE A 1 173 ? 19.842 -7.358 -16.992 1.00 89.50 173 ILE A CA 1
ATOM 1280 C C . ILE A 1 173 ? 20.626 -6.074 -16.740 1.00 89.50 173 ILE A C 1
ATOM 1282 O O . ILE A 1 173 ? 20.858 -5.284 -17.653 1.00 89.50 173 ILE A O 1
ATOM 1286 N N . ARG A 1 174 ? 21.082 -5.888 -15.499 1.00 89.62 174 ARG A N 1
ATOM 1287 C CA . ARG A 1 174 ? 22.021 -4.827 -15.118 1.00 89.62 174 ARG A CA 1
ATOM 1288 C C . ARG A 1 174 ? 23.120 -5.385 -14.223 1.00 89.62 174 ARG A C 1
ATOM 1290 O O . ARG A 1 174 ? 22.888 -6.340 -13.481 1.00 89.62 174 ARG A O 1
ATOM 1297 N N . VAL A 1 175 ? 24.301 -4.769 -14.257 1.00 89.62 175 VAL A N 1
ATOM 1298 C CA . VAL A 1 175 ? 25.396 -5.106 -13.334 1.00 89.62 175 VAL A CA 1
ATOM 1299 C C . VAL A 1 175 ? 24.895 -4.950 -11.893 1.00 89.62 175 VAL A C 1
ATOM 1301 O O . VAL A 1 175 ? 24.326 -3.918 -11.543 1.00 89.62 175 VAL A O 1
ATOM 1304 N N . GLY A 1 176 ? 25.053 -5.995 -11.078 1.00 89.50 176 GLY A N 1
ATOM 1305 C CA . GLY A 1 176 ? 24.567 -6.036 -9.692 1.00 89.50 176 GLY A CA 1
ATOM 1306 C C . GLY A 1 176 ? 23.089 -6.415 -9.515 1.00 89.50 176 GLY A C 1
ATOM 1307 O O . GLY A 1 176 ? 22.643 -6.535 -8.379 1.00 89.50 176 GLY A O 1
ATOM 1308 N N . GLY A 1 177 ? 22.341 -6.640 -10.602 1.00 90.88 177 GLY A N 1
ATOM 1309 C CA . GLY A 1 177 ? 20.940 -7.069 -10.550 1.00 90.88 177 GLY A CA 1
ATOM 1310 C C . GLY A 1 177 ? 19.981 -6.008 -10.004 1.00 90.88 177 GLY A C 1
ATOM 1311 O O . GLY A 1 177 ? 20.381 -4.931 -9.550 1.00 90.88 177 GLY A O 1
ATOM 1312 N N . PHE A 1 178 ? 18.681 -6.281 -10.084 1.00 93.88 178 PHE A N 1
ATOM 1313 C CA . PHE A 1 178 ? 17.650 -5.413 -9.517 1.00 93.88 178 PHE A CA 1
ATOM 1314 C C . PHE A 1 178 ? 17.391 -5.739 -8.042 1.00 93.88 178 PHE A C 1
ATOM 1316 O O . PHE A 1 178 ? 17.563 -6.877 -7.613 1.00 93.88 178 PHE A O 1
ATOM 1323 N N . LYS A 1 179 ? 17.014 -4.724 -7.256 1.00 93.69 179 LYS A N 1
ATOM 1324 C CA . LYS A 1 179 ? 16.703 -4.873 -5.832 1.00 93.69 179 LYS A CA 1
ATOM 1325 C C . LYS A 1 179 ? 15.274 -4.409 -5.592 1.00 93.69 179 LYS A C 1
ATOM 1327 O O . LYS A 1 179 ? 15.033 -3.206 -5.522 1.00 93.69 179 LYS A O 1
ATOM 1332 N N . ALA A 1 180 ? 14.371 -5.371 -5.442 1.00 96.06 180 ALA A N 1
ATOM 1333 C CA . ALA A 1 180 ? 13.075 -5.141 -4.833 1.00 96.06 180 ALA A CA 1
ATOM 1334 C C . ALA A 1 180 ? 13.266 -5.150 -3.312 1.00 96.06 180 ALA A C 1
ATOM 1336 O O . ALA A 1 180 ? 14.026 -5.972 -2.789 1.00 96.06 180 ALA A O 1
ATOM 1337 N N . SER A 1 181 ? 12.627 -4.230 -2.598 1.00 97.12 181 SER A N 1
ATOM 1338 C CA . SER A 1 181 ? 12.769 -4.144 -1.144 1.00 97.12 181 SER A CA 1
ATOM 1339 C C . SER A 1 181 ? 11.442 -3.902 -0.454 1.00 97.12 181 SER A C 1
ATOM 1341 O O . SER A 1 181 ? 10.671 -3.039 -0.859 1.00 97.12 181 SER A O 1
ATOM 1343 N N . LEU A 1 182 ? 11.237 -4.619 0.642 1.00 97.44 182 LEU A N 1
ATOM 1344 C CA . LEU A 1 182 ? 10.199 -4.359 1.622 1.00 97.44 182 LEU A CA 1
ATOM 1345 C C . LEU A 1 182 ? 10.888 -4.049 2.950 1.00 97.44 182 LEU A C 1
ATOM 1347 O O . LEU A 1 182 ? 11.737 -4.825 3.389 1.00 97.44 182 LEU A O 1
ATOM 1351 N N . THR A 1 183 ? 10.500 -2.950 3.581 1.00 96.69 183 THR A N 1
ATOM 1352 C CA . THR A 1 183 ? 10.967 -2.562 4.913 1.00 96.69 183 THR A CA 1
ATOM 1353 C C . THR A 1 183 ? 9.767 -2.378 5.831 1.00 96.69 183 THR A C 1
ATOM 1355 O O . THR A 1 183 ? 8.754 -1.812 5.422 1.00 96.69 183 THR A O 1
ATOM 1358 N N . THR A 1 184 ? 9.893 -2.857 7.065 1.00 94.75 184 THR A N 1
ATOM 1359 C CA . THR A 1 184 ? 8.984 -2.571 8.178 1.00 94.75 184 THR A CA 1
ATOM 1360 C C . THR A 1 184 ? 9.815 -2.303 9.427 1.00 94.75 184 THR A C 1
ATOM 1362 O O . THR A 1 184 ? 10.923 -2.838 9.537 1.00 94.75 184 THR A O 1
ATOM 1365 N N . ASN A 1 185 ? 9.324 -1.437 10.311 1.00 90.12 185 ASN A N 1
ATOM 1366 C CA . ASN A 1 185 ? 9.961 -1.091 11.584 1.00 90.12 185 ASN A CA 1
ATOM 1367 C C . ASN A 1 185 ? 9.540 -1.995 12.746 1.00 90.12 185 ASN A C 1
ATOM 1369 O O . ASN A 1 185 ? 8.529 -2.714 12.599 1.00 90.12 185 ASN A O 1
#

Nearest PDB structures (foldseek):
  6nyf-assembly1_A  TM=9.805E-01  e=8.406E-16  Helicobacter pylori
  4z03-assembly1_A  TM=1.736E-01  e=1.190E+00  Caldicellulosiruptor bescii DSM 6725
  4z06-assembly2_B  TM=1.829E-01  e=4.635E+00  Caldicellulosiruptor bescii DSM 6725
  4yzq-assembly2_B  TM=1.470E-01  e=5.714E+00  Caldicellulosiruptor bescii DSM 6725

Sequence (185 aa):
GRKASSTVLTLQASEGITSSKNAEISLYDGATLNLASNSVKLMGNVWMGRLQYVGAYLAPSYSTINTSKVTGEVNFNHLSVGDHNAAQAGIIASNKTHIGTLDLWQSAGLNIIAPPEGGYESKTKDTPSQNNPKNDTQKTEIQPTQVIDGPFAGGKDTVVNIFRLNTNADGTIRVGGFKASLTTN

Secondary structure (DSSP, 8-state):
-PPP--EEEEEE-SSEEE--TT-EEEE-TTEEEEEEESEEEEEEEEEES---STT-TTS--EEEEEEEEESSEEEEEEEEE-SSS--EEEEE--SEEEEEEEEEETT-EEEEEPPPTT------------------S---------------PPPTT-EEEEEEEEEE------TT----EEEE-

Radius of gyration: 19.45 Å; Cα contacts (8 Å, |Δi|>4): 447; chains: 1; bounding box: 44×61×45 Å